Protein AF-A0A259KGG5-F1 (afdb_monomer)

Mean predicted aligned error: 6.42 Å

Solvent-accessible surface area (backbone atoms only — not comparable to full-atom values): 12453 Å² total; per-residue (Å²): 113,69,66,60,50,64,65,46,42,65,57,53,46,35,20,50,52,20,22,51,45,40,65,69,68,70,72,70,70,68,61,54,53,58,52,48,46,44,35,62,72,49,12,40,24,31,31,43,18,51,51,36,36,71,36,60,43,76,68,72,66,36,66,70,58,51,49,52,49,52,50,37,46,50,51,36,30,49,54,21,34,54,52,26,25,63,78,51,76,62,40,47,50,63,14,36,57,47,15,42,64,8,42,54,72,64,38,88,64,45,32,51,66,51,44,28,74,74,65,34,77,83,35,47,57,61,39,38,47,50,38,52,53,50,48,52,47,52,62,36,50,37,56,40,40,41,60,65,47,87,66,97,62,59,69,66,60,51,50,54,53,35,55,49,52,35,62,68,27,58,58,46,43,21,38,51,53,6,48,52,26,20,69,67,67,57,72,68,59,71,71,58,46,52,53,36,49,54,30,30,68,44,25,36,59,54,48,35,19,50,51,15,22,48,51,46,73,55,68,80,88,70,86,61,82,62,53,60,62,25,42,46,39,40,71,52,49,52,80,72,94

pLDDT: mean 85.38, std 7.54, range [48.44, 95.25]

Radius of gyration: 18.83 Å; Cα contacts (8 Å, |Δi|>4): 274; chains: 1; bounding box: 51×51×50 Å

Sequence (241 aa):
MSDLFGLAFPFFGLIFLGYACGRFVRLPEEGLAWLSFFIIYVALPALFYRIVSQTPFAQLINPGFILAVVVSTSFCALLALILALWLRRGNIGEAAIATTVGAYANVGYMGPGLTLAALGQDAATPAALIFACDSLFFFTLVPLLMGVHGRSESVLHTLAGVVKRVVTHPFNVATLLGIVSAAFEFRAPGAVERMLDFLKNAAAPCALFTLGVTVALRPLGRVPRELAPLLALKLLVHPLV

Nearest PDB structures (foldseek):
  8u5n-assembly1_A  TM=8.467E-01  e=2.611E-05  Homo sapiens
  8u58-assembly1_C  TM=8.715E-01  e=7.481E-05  Homo sapiens
  7wkw-assembly1_B  TM=8.180E-01  e=4.514E-05  Arabidopsis thaliana
  7y9u-assembly1_A  TM=7.954E-01  e=3.506E-05  Arabidopsis thaliana
  7y9t-assembly1_B  TM=7.867E-01  e=1.467E-04  Arabidopsis thaliana

Foldseek 3Di:
DVLVCVLCCVLVVLLQLLQVCLQPVPDDCVVLVVLVCLLQQPQLLLQLLVLLLVAALVLLPPVVLLVVLLVLLVVQLVVQLVLLCVLVVNQLLRSLVSSCLQRPDPLRQRQQSSQCSPPNPVCSSSSSNSSLSSQLVSLLSSLLSNLVRDDPDDPVVSVVVSVVSSCPRSSNVSNVNSSVSSVVVPDDDPVVNVVSVVSSVVNNSSVSSSNSSCCNVDPDPDDRPSNVVSNCNRVPVSVVD

Structure (mmCIF, N/CA/C/O backbone):
data_AF-A0A259KGG5-F1
#
_entry.id   AF-A0A259KGG5-F1
#
loop_
_atom_site.group_PDB
_atom_site.id
_atom_site.type_symbol
_atom_site.label_atom_id
_atom_site.label_alt_id
_atom_site.label_comp_id
_atom_site.label_asym_id
_atom_site.label_entity_id
_atom_site.label_seq_id
_atom_site.pdbx_PDB_ins_code
_atom_site.Cartn_x
_atom_site.Cartn_y
_atom_site.Cartn_z
_atom_site.occupancy
_atom_site.B_iso_or_equiv
_atom_site.auth_seq_id
_atom_site.auth_comp_id
_atom_site.auth_asym_id
_atom_site.auth_atom_id
_atom_site.pdbx_PDB_model_num
ATOM 1 N N . MET A 1 1 ? -6.108 -26.511 0.650 1.00 48.44 1 MET A N 1
ATOM 2 C CA . MET A 1 1 ? -5.604 -25.856 -0.587 1.00 48.44 1 MET A CA 1
ATOM 3 C C . MET A 1 1 ? -6.715 -25.189 -1.398 1.00 48.44 1 MET A C 1
ATOM 5 O O . MET A 1 1 ? -6.452 -24.141 -1.974 1.00 48.44 1 MET A O 1
ATOM 9 N N . SER A 1 2 ? -7.942 -25.727 -1.407 1.00 57.53 2 SER A N 1
ATOM 10 C CA . SER A 1 2 ? -9.140 -25.088 -1.988 1.00 57.53 2 SER A CA 1
ATOM 11 C C . SER A 1 2 ? -9.413 -23.677 -1.448 1.00 57.53 2 SER A C 1
ATOM 13 O O . SER A 1 2 ? -9.739 -22.789 -2.230 1.00 57.53 2 SER A O 1
ATOM 15 N N . ASP A 1 3 ? -9.192 -23.444 -0.151 1.00 71.19 3 ASP A N 1
ATOM 16 C CA . ASP A 1 3 ? -9.497 -22.149 0.482 1.00 71.19 3 ASP A CA 1
ATOM 17 C C . ASP A 1 3 ? -8.560 -21.025 0.037 1.00 71.19 3 ASP A C 1
ATOM 19 O O . ASP A 1 3 ? -8.989 -19.889 -0.132 1.00 71.19 3 ASP A O 1
ATOM 23 N N . LEU A 1 4 ? -7.288 -21.337 -0.228 1.00 71.62 4 LEU A N 1
ATOM 24 C CA . LEU A 1 4 ? -6.296 -20.335 -0.627 1.00 71.62 4 LEU A CA 1
ATOM 25 C C . LEU A 1 4 ? -6.511 -19.887 -2.078 1.00 71.62 4 LEU A C 1
ATOM 27 O O . LEU A 1 4 ? -6.395 -18.703 -2.390 1.00 71.62 4 LEU A O 1
ATOM 31 N N . PHE A 1 5 ? -6.898 -20.823 -2.951 1.00 77.81 5 PHE A N 1
ATOM 32 C CA . PHE A 1 5 ? -7.328 -20.492 -4.306 1.00 77.81 5 PHE A CA 1
ATOM 33 C C . PHE A 1 5 ? -8.637 -19.698 -4.288 1.00 77.81 5 PHE A C 1
ATOM 35 O O . PHE A 1 5 ? -8.709 -18.659 -4.933 1.00 77.81 5 PHE A O 1
ATOM 42 N N . GLY A 1 6 ? -9.637 -20.124 -3.506 1.00 80.62 6 GLY A N 1
ATOM 43 C CA . GLY A 1 6 ? -10.903 -19.398 -3.356 1.00 80.62 6 GLY A CA 1
ATOM 44 C C . GLY A 1 6 ? -10.724 -17.979 -2.809 1.00 80.62 6 GLY A C 1
ATOM 45 O O . GLY A 1 6 ? -11.409 -17.060 -3.250 1.00 80.62 6 GLY A O 1
ATOM 46 N N . LEU A 1 7 ? -9.751 -17.782 -1.920 1.00 78.81 7 LEU A N 1
ATOM 47 C CA . LEU A 1 7 ? -9.409 -16.483 -1.356 1.00 78.81 7 LEU A CA 1
ATOM 48 C C . LEU A 1 7 ? -8.700 -15.563 -2.363 1.00 78.81 7 LEU A C 1
ATOM 50 O O . LEU A 1 7 ? -8.987 -14.370 -2.438 1.00 78.81 7 LEU A O 1
ATOM 54 N N . ALA A 1 8 ? -7.770 -16.108 -3.145 1.00 81.38 8 ALA A N 1
ATOM 55 C CA . ALA A 1 8 ? -6.973 -15.343 -4.098 1.00 81.38 8 ALA A CA 1
ATOM 56 C C . ALA A 1 8 ? -7.714 -15.082 -5.424 1.00 81.38 8 ALA A C 1
ATOM 58 O O . ALA A 1 8 ? -7.483 -14.060 -6.079 1.00 81.38 8 ALA A O 1
ATOM 59 N N . PHE A 1 9 ? -8.611 -15.988 -5.822 1.00 88.38 9 PHE A N 1
ATOM 60 C CA . PHE A 1 9 ? -9.284 -15.981 -7.120 1.00 88.38 9 PHE A CA 1
ATOM 61 C C . PHE A 1 9 ? -10.025 -14.675 -7.436 1.00 88.38 9 PHE A C 1
ATOM 63 O O . PHE A 1 9 ? -9.846 -14.191 -8.550 1.00 88.38 9 PHE A O 1
ATOM 70 N N . PRO A 1 10 ? -10.785 -14.036 -6.524 1.00 87.50 10 PRO A N 1
ATOM 71 C CA . PRO A 1 10 ? -11.451 -12.771 -6.833 1.00 87.50 10 PRO A CA 1
ATOM 72 C C . PRO A 1 10 ? -10.462 -11.671 -7.236 1.00 87.50 10 PRO A C 1
ATOM 74 O O . PRO A 1 10 ? -10.688 -10.949 -8.204 1.00 87.50 10 PRO A O 1
ATOM 77 N N . PHE A 1 11 ? -9.327 -11.581 -6.541 1.00 87.38 11 PHE A N 1
ATOM 78 C CA . PHE A 1 11 ? -8.316 -10.560 -6.797 1.00 87.38 11 PHE A CA 1
ATOM 79 C C . PHE A 1 11 ? -7.592 -10.804 -8.124 1.00 87.38 11 PHE A C 1
ATOM 81 O O . PHE A 1 11 ? -7.534 -9.916 -8.975 1.00 87.38 11 PHE A O 1
ATOM 88 N N . PHE A 1 12 ? -7.078 -12.020 -8.336 1.00 89.62 12 PHE A N 1
ATOM 89 C CA . PHE A 1 12 ? -6.382 -12.368 -9.579 1.00 89.62 12 PHE A CA 1
ATOM 90 C C . PHE A 1 12 ? -7.327 -12.480 -10.777 1.00 89.62 12 PHE A C 1
ATOM 92 O O . PHE A 1 12 ? -6.928 -12.168 -11.895 1.00 89.62 12 PHE A O 1
ATOM 99 N N . GLY A 1 13 ? -8.583 -12.863 -10.556 1.00 93.56 13 GLY A N 1
ATOM 100 C CA . GLY A 1 13 ? -9.629 -12.902 -11.570 1.00 93.56 13 GLY A CA 1
ATOM 101 C C . GLY A 1 13 ? -9.911 -11.515 -12.138 1.00 93.56 13 GLY A C 1
ATOM 102 O O . GLY A 1 13 ? -9.976 -11.365 -13.354 1.00 93.56 13 GLY A O 1
ATOM 103 N N . LEU A 1 14 ? -9.974 -10.483 -11.290 1.00 93.50 14 LEU A N 1
ATOM 104 C CA . LEU A 1 14 ? -10.119 -9.091 -11.734 1.00 93.50 14 LEU A CA 1
ATOM 105 C C . LEU A 1 14 ? -8.909 -8.610 -12.547 1.00 93.50 14 LEU A C 1
ATOM 107 O O . LEU A 1 14 ? -9.088 -7.960 -13.577 1.00 93.50 14 LEU A O 1
ATOM 111 N N . ILE A 1 15 ? -7.691 -8.980 -12.134 1.00 93.38 15 ILE A N 1
ATOM 112 C CA . ILE A 1 15 ? -6.469 -8.698 -12.905 1.00 93.38 15 ILE A CA 1
ATOM 113 C C . ILE A 1 15 ? -6.527 -9.400 -14.268 1.00 93.38 15 ILE A C 1
ATOM 115 O O . ILE A 1 15 ? -6.267 -8.774 -15.293 1.00 93.38 15 ILE A O 1
ATOM 119 N N . PHE A 1 16 ? -6.884 -10.685 -14.306 1.00 95.06 16 PHE A N 1
ATOM 120 C CA . PHE A 1 16 ? -6.959 -11.456 -15.548 1.00 95.06 16 PHE A CA 1
ATOM 121 C C . PHE A 1 16 ? -8.033 -10.913 -16.494 1.00 95.06 16 PHE A C 1
ATOM 123 O O . PHE A 1 16 ? -7.803 -10.807 -17.696 1.00 95.06 16 PHE A O 1
ATOM 130 N N . LEU A 1 17 ? -9.183 -10.513 -15.954 1.00 95.25 17 LEU A N 1
ATOM 131 C CA . LEU A 1 17 ? -10.267 -9.911 -16.721 1.00 95.25 17 LEU A CA 1
ATOM 132 C C . LEU A 1 17 ? -9.824 -8.569 -17.318 1.00 95.25 17 LEU A C 1
ATOM 134 O O . LEU A 1 17 ? -9.997 -8.349 -18.515 1.00 95.25 17 LEU A O 1
ATOM 138 N N . GLY A 1 18 ? -9.143 -7.727 -16.535 1.00 93.75 18 GLY A N 1
ATOM 139 C CA . GLY A 1 18 ? -8.499 -6.510 -17.036 1.00 93.75 18 GLY A CA 1
ATOM 140 C C . GLY A 1 18 ? -7.464 -6.788 -18.127 1.00 93.75 18 GLY A C 1
ATOM 141 O O . GLY A 1 18 ? -7.472 -6.139 -19.172 1.00 93.75 18 GLY A O 1
ATOM 142 N N . TYR A 1 19 ? -6.616 -7.799 -17.937 1.00 94.00 19 TYR A N 1
ATOM 143 C CA . TYR A 1 19 ? -5.623 -8.211 -18.929 1.00 94.00 19 TYR A CA 1
ATOM 144 C C . TYR A 1 19 ? -6.274 -8.661 -20.243 1.00 94.00 19 TYR A C 1
ATOM 146 O O . TYR A 1 19 ? -5.888 -8.200 -21.319 1.00 94.00 1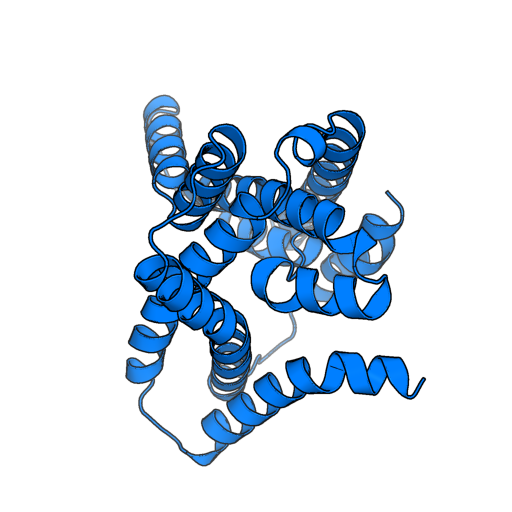9 TYR A O 1
ATOM 154 N N . ALA A 1 20 ? -7.299 -9.513 -20.170 1.00 95.00 20 ALA A N 1
ATOM 155 C CA . ALA A 1 20 ? -8.051 -9.965 -21.333 1.00 95.00 20 ALA A CA 1
ATOM 156 C C . ALA A 1 20 ? -8.703 -8.780 -22.062 1.00 95.00 20 ALA A C 1
ATOM 158 O O . ALA A 1 20 ? -8.542 -8.635 -23.274 1.00 95.00 20 ALA A O 1
ATOM 159 N N . CYS A 1 21 ? -9.362 -7.876 -21.331 1.00 93.50 21 CYS A N 1
ATOM 160 C CA . CYS A 1 21 ? -9.940 -6.666 -21.910 1.00 93.50 21 CYS A CA 1
ATOM 161 C C . CYS A 1 21 ? -8.883 -5.799 -22.609 1.00 93.50 21 CYS A C 1
ATOM 163 O O . CYS A 1 21 ? -9.074 -5.421 -23.765 1.00 93.50 21 CYS A O 1
ATOM 165 N N . GLY A 1 22 ? -7.744 -5.540 -21.959 1.00 90.56 22 GLY A N 1
ATOM 166 C CA . GLY A 1 22 ? -6.642 -4.774 -22.545 1.00 90.56 22 GLY A CA 1
ATOM 167 C C . GLY A 1 22 ? -6.065 -5.428 -23.803 1.00 90.56 22 GLY A C 1
ATOM 168 O O . GLY A 1 22 ? -5.713 -4.740 -24.760 1.00 90.56 22 GLY A O 1
ATOM 169 N N . ARG A 1 23 ? -6.030 -6.764 -23.851 1.00 90.44 23 ARG A N 1
ATOM 170 C CA . ARG A 1 23 ? -5.485 -7.517 -24.985 1.00 90.44 23 ARG A CA 1
ATOM 171 C C . ARG A 1 23 ? -6.433 -7.616 -26.183 1.00 90.44 23 ARG A C 1
ATOM 173 O O . ARG A 1 23 ? -5.943 -7.709 -27.318 1.00 90.44 23 ARG A O 1
ATOM 180 N N . PHE A 1 24 ? -7.746 -7.645 -25.949 1.00 92.50 24 PHE A N 1
ATOM 181 C CA . PHE A 1 24 ? -8.751 -7.918 -26.984 1.00 92.50 24 PHE A CA 1
ATOM 182 C C . PHE A 1 24 ? -9.560 -6.692 -27.425 1.00 92.50 24 PHE A C 1
ATOM 184 O O . PHE A 1 24 ? -9.850 -6.582 -28.612 1.00 92.50 24 PHE A O 1
ATOM 191 N N . VAL A 1 25 ? -9.901 -5.763 -26.524 1.00 88.06 25 VAL A N 1
ATOM 192 C CA . VAL A 1 25 ? -10.850 -4.666 -26.816 1.00 88.06 25 VAL A CA 1
ATOM 193 C C . VAL A 1 25 ? -10.176 -3.474 -27.515 1.00 88.06 25 VAL A C 1
ATOM 195 O O . VAL A 1 25 ? -10.844 -2.738 -28.231 1.00 88.06 25 VAL A O 1
ATOM 198 N N . ARG A 1 26 ? -8.848 -3.313 -27.381 1.00 79.00 26 ARG A N 1
ATOM 199 C CA . ARG A 1 26 ? -8.033 -2.281 -28.068 1.00 79.00 26 ARG A CA 1
ATOM 200 C C . ARG A 1 26 ? -8.628 -0.860 -27.987 1.00 79.00 26 ARG A C 1
ATOM 202 O O . ARG A 1 26 ? -8.822 -0.203 -29.007 1.00 79.00 26 ARG A O 1
ATOM 209 N N . LEU A 1 27 ? -8.916 -0.388 -26.773 1.00 86.69 27 LEU A N 1
ATOM 210 C CA . LEU A 1 27 ? -9.356 0.992 -26.524 1.00 86.69 27 LEU A CA 1
ATOM 211 C C . LEU A 1 27 ? -8.167 1.971 -26.444 1.00 86.69 27 LEU A C 1
ATOM 213 O O . LEU A 1 27 ? -7.057 1.539 -26.126 1.00 86.69 27 LEU A O 1
ATOM 217 N N . PRO A 1 28 ? -8.389 3.282 -26.674 1.00 85.19 28 PRO A N 1
ATOM 218 C CA . PRO A 1 28 ? -7.382 4.315 -26.431 1.00 85.19 28 PRO A CA 1
ATOM 219 C C . PRO A 1 28 ? -6.914 4.351 -24.967 1.00 85.19 28 PRO A C 1
ATOM 221 O O . PRO A 1 28 ? -7.717 4.194 -24.045 1.00 85.19 28 PRO A O 1
ATOM 224 N N . GLU A 1 29 ? -5.624 4.631 -24.742 1.00 82.56 29 GLU A N 1
ATOM 225 C CA . GLU A 1 29 ? -5.038 4.717 -23.390 1.00 82.56 29 GLU A CA 1
ATOM 226 C C . GLU A 1 29 ? -5.593 5.885 -22.556 1.00 82.56 29 GLU A C 1
ATOM 228 O O . GLU A 1 29 ? -5.521 5.859 -21.330 1.00 82.56 29 GLU A O 1
ATOM 233 N N . GLU A 1 30 ? -6.199 6.887 -23.193 1.00 84.88 30 GLU A N 1
ATOM 234 C CA . GLU A 1 30 ? -6.795 8.062 -22.541 1.00 84.88 30 GLU A CA 1
ATOM 235 C C . GLU A 1 30 ? -7.845 7.683 -21.483 1.00 84.88 30 GLU A C 1
ATOM 237 O O . GLU A 1 30 ? -7.939 8.325 -20.435 1.00 84.88 30 GLU A O 1
ATOM 242 N N . GLY A 1 31 ? -8.587 6.589 -21.698 1.00 82.50 31 GLY A N 1
ATOM 243 C CA . GLY A 1 31 ? -9.550 6.075 -20.719 1.00 82.50 31 GLY A CA 1
ATOM 244 C C . GLY A 1 31 ? -8.899 5.642 -19.399 1.00 82.50 31 GLY A C 1
ATOM 245 O O . GLY A 1 31 ? -9.501 5.778 -18.331 1.00 82.50 31 GLY A O 1
ATOM 246 N N . LEU A 1 32 ? -7.641 5.189 -19.438 1.00 85.44 32 LEU A N 1
ATOM 247 C CA . LEU A 1 32 ? -6.893 4.810 -18.237 1.00 85.44 32 LEU A CA 1
ATOM 248 C C . LEU A 1 32 ? -6.516 6.019 -17.385 1.00 85.44 32 LEU A C 1
ATOM 250 O O . LEU A 1 32 ? -6.358 5.863 -16.175 1.00 85.44 32 LEU A O 1
ATOM 254 N N . ALA A 1 33 ? -6.395 7.211 -17.978 1.00 88.19 33 ALA A N 1
ATOM 255 C CA . ALA A 1 33 ? -6.069 8.428 -17.242 1.00 88.19 33 ALA A CA 1
ATOM 256 C C . ALA A 1 33 ? -7.201 8.813 -16.278 1.00 88.19 33 ALA A C 1
ATOM 258 O O . ALA A 1 33 ? -6.952 9.013 -15.090 1.00 88.19 33 ALA A O 1
ATOM 259 N N . TRP A 1 34 ? -8.452 8.830 -16.754 1.00 89.94 34 TRP A N 1
ATOM 260 C CA . TRP A 1 34 ? -9.621 9.097 -15.905 1.00 89.94 34 TRP A CA 1
ATOM 261 C C . TRP A 1 34 ? -9.847 8.012 -14.860 1.00 89.94 34 TRP A C 1
ATOM 263 O O . TRP A 1 34 ? -10.150 8.323 -13.709 1.00 89.94 34 TRP A O 1
ATOM 273 N N . LEU A 1 35 ? -9.657 6.746 -15.238 1.00 90.50 35 LEU A N 1
ATOM 274 C CA . LEU A 1 35 ? -9.786 5.634 -14.304 1.00 90.50 35 LEU A CA 1
ATOM 275 C C . LEU A 1 35 ? -8.733 5.727 -13.193 1.00 90.50 35 LEU A C 1
ATOM 277 O O . LEU A 1 35 ? -9.058 5.596 -12.016 1.00 90.50 35 LEU A O 1
ATOM 281 N N . SER A 1 36 ? -7.491 6.050 -13.554 1.00 89.62 36 SER A N 1
ATOM 282 C CA . SER A 1 36 ? -6.395 6.270 -12.607 1.00 89.62 36 SER A CA 1
ATOM 283 C C . SER A 1 36 ? -6.650 7.487 -11.715 1.00 89.62 36 SER A C 1
ATOM 285 O O . SER A 1 36 ? -6.418 7.409 -10.511 1.00 89.62 36 SER A O 1
ATOM 287 N N . PHE A 1 37 ? -7.181 8.587 -12.263 1.00 91.25 37 PHE A N 1
ATOM 288 C CA . PHE A 1 37 ? -7.586 9.751 -11.474 1.00 91.25 37 PHE A CA 1
ATOM 289 C C . PHE A 1 37 ? -8.661 9.382 -10.447 1.00 91.25 37 PHE A C 1
ATOM 291 O O . PHE A 1 37 ? -8.505 9.667 -9.261 1.00 91.25 37 PHE A O 1
ATOM 298 N N . PHE A 1 38 ? -9.722 8.700 -10.882 1.00 93.44 38 PHE A N 1
ATOM 299 C CA . PHE A 1 38 ? -10.788 8.238 -9.998 1.00 93.44 38 PHE A CA 1
ATOM 300 C C . PHE A 1 38 ? -10.245 7.332 -8.885 1.00 93.44 38 PHE A C 1
ATOM 302 O O . PHE A 1 38 ? -10.553 7.541 -7.713 1.00 93.44 38 PHE A O 1
ATOM 309 N N . ILE A 1 39 ? -9.388 6.366 -9.225 1.00 91.00 39 ILE A N 1
ATOM 310 C CA . ILE A 1 39 ? -8.793 5.450 -8.248 1.00 91.00 39 ILE A CA 1
ATOM 311 C C . ILE A 1 39 ? -7.943 6.220 -7.231 1.00 91.00 39 ILE A C 1
ATOM 313 O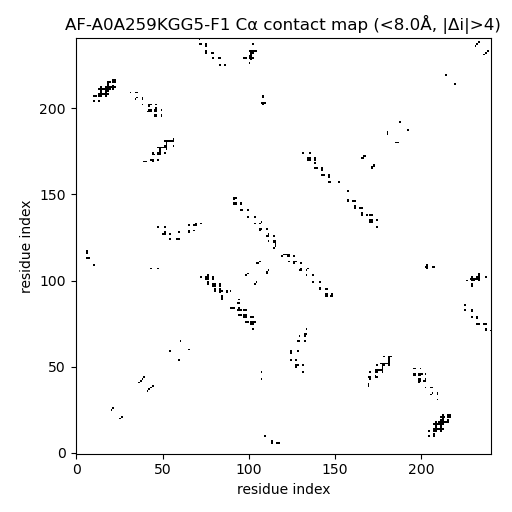 O . ILE A 1 39 ? -8.167 6.084 -6.031 1.00 91.00 39 ILE A O 1
ATOM 317 N N . ILE A 1 40 ? -6.996 7.040 -7.695 1.00 87.12 40 ILE A N 1
ATOM 318 C CA . ILE A 1 40 ? -5.979 7.684 -6.849 1.00 87.12 40 ILE A CA 1
ATOM 319 C C . ILE A 1 40 ? -6.549 8.853 -6.040 1.00 87.12 40 ILE A C 1
ATOM 321 O O . ILE A 1 40 ? -6.158 9.044 -4.893 1.00 87.12 40 ILE A O 1
ATOM 325 N N . TYR A 1 41 ? -7.467 9.639 -6.596 1.00 89.06 41 TYR A N 1
ATOM 326 C CA . TYR A 1 41 ? -7.917 10.880 -5.958 1.00 89.06 41 TYR A CA 1
ATOM 327 C C . TYR A 1 41 ? -9.312 10.798 -5.343 1.00 89.06 41 TYR A C 1
ATOM 329 O O . TYR A 1 41 ? -9.664 11.675 -4.558 1.00 89.06 41 TYR A O 1
ATOM 337 N N . VAL A 1 42 ? -10.097 9.760 -5.652 1.00 91.69 42 VAL A N 1
ATOM 338 C CA . VAL A 1 42 ? -11.485 9.646 -5.173 1.00 91.69 42 VAL A CA 1
ATOM 339 C C . VAL A 1 42 ? -11.703 8.354 -4.386 1.00 91.69 42 VAL A C 1
ATOM 341 O O . VAL A 1 42 ? -12.058 8.402 -3.209 1.00 91.69 42 VAL A O 1
ATOM 344 N N . ALA A 1 43 ? -11.455 7.196 -5.000 1.00 92.06 43 ALA A N 1
ATOM 345 C CA . ALA A 1 43 ? -11.797 5.902 -4.412 1.00 92.06 43 ALA A CA 1
ATOM 346 C C . ALA A 1 43 ? -10.832 5.472 -3.293 1.00 92.06 43 ALA A C 1
ATOM 348 O O . ALA A 1 43 ? -11.273 5.109 -2.202 1.00 92.06 43 ALA A O 1
ATOM 349 N N . LEU A 1 44 ? -9.516 5.545 -3.525 1.00 88.38 44 LEU A N 1
ATOM 350 C CA . LEU A 1 44 ? -8.506 5.184 -2.524 1.00 88.38 44 LEU A CA 1
ATOM 351 C C . LEU A 1 44 ? -8.514 6.094 -1.292 1.00 88.38 44 LEU A C 1
ATOM 353 O O . LEU A 1 44 ? -8.479 5.561 -0.186 1.00 88.38 44 LEU A O 1
ATOM 357 N N . PRO A 1 45 ? -8.618 7.431 -1.415 1.00 89.94 45 PRO A N 1
ATOM 358 C CA . PRO A 1 45 ? -8.765 8.288 -0.243 1.00 89.94 45 PRO A CA 1
ATOM 359 C C . PRO A 1 45 ? -9.991 7.911 0.598 1.00 89.94 45 PRO A C 1
ATOM 361 O O . PRO A 1 45 ? -9.889 7.817 1.819 1.00 89.94 45 PRO A O 1
ATOM 364 N N . ALA A 1 46 ? -11.132 7.613 -0.034 1.00 91.44 46 ALA A N 1
ATOM 365 C CA . ALA A 1 46 ? -12.323 7.161 0.683 1.00 91.44 46 ALA A CA 1
ATOM 366 C C . ALA A 1 46 ? -12.106 5.810 1.387 1.00 91.44 46 ALA A C 1
ATOM 368 O O . ALA A 1 46 ? -12.517 5.646 2.536 1.00 91.44 46 ALA A O 1
ATOM 369 N N . LEU A 1 47 ? -11.424 4.864 0.732 1.00 89.12 47 LEU A N 1
ATOM 370 C CA . LEU A 1 47 ? -11.031 3.585 1.328 1.00 89.12 47 LEU A CA 1
ATOM 371 C C . LEU A 1 47 ? -10.162 3.794 2.574 1.00 89.12 47 LEU A C 1
ATOM 373 O O . LEU A 1 47 ? -10.450 3.227 3.626 1.00 89.12 47 LEU A O 1
ATOM 377 N N . PHE A 1 48 ? -9.134 4.633 2.464 1.00 86.19 48 PHE A N 1
ATOM 378 C CA . PHE A 1 48 ? -8.159 4.875 3.526 1.00 86.19 48 PHE A CA 1
ATOM 379 C C . PHE A 1 48 ? -8.805 5.567 4.720 1.00 86.19 48 PHE A C 1
ATOM 381 O O . PHE A 1 48 ? -8.645 5.126 5.856 1.00 86.19 48 PHE A O 1
ATOM 388 N N . TYR A 1 49 ? -9.618 6.590 4.450 1.00 89.69 49 TYR A N 1
ATOM 389 C CA . TYR A 1 49 ? -10.425 7.251 5.463 1.00 89.69 49 TYR A CA 1
ATOM 390 C C . TYR A 1 49 ? -11.329 6.255 6.196 1.00 89.69 49 TYR A C 1
ATOM 392 O O . TYR A 1 49 ? -11.291 6.208 7.421 1.00 89.69 49 TYR A O 1
ATOM 400 N N . ARG A 1 50 ? -12.101 5.428 5.471 1.00 89.38 50 ARG A N 1
ATOM 401 C CA . ARG A 1 50 ? -13.074 4.506 6.084 1.00 89.38 50 ARG A CA 1
ATOM 402 C C . ARG A 1 50 ? -12.417 3.429 6.937 1.00 89.38 50 ARG A C 1
ATOM 404 O O . ARG A 1 50 ? -12.913 3.171 8.028 1.00 89.38 50 ARG A O 1
ATOM 411 N N . ILE A 1 51 ? -11.324 2.821 6.472 1.00 84.56 51 ILE A N 1
ATOM 412 C CA . ILE A 1 51 ? -10.603 1.796 7.247 1.00 84.56 51 ILE A CA 1
ATOM 413 C C . ILE A 1 51 ? -10.145 2.379 8.590 1.00 84.56 51 ILE A C 1
ATOM 415 O O . ILE A 1 51 ? -10.357 1.777 9.642 1.00 84.56 51 ILE A O 1
ATOM 419 N N . VAL A 1 52 ? -9.562 3.577 8.565 1.00 86.06 52 VAL A N 1
ATOM 420 C CA . VAL A 1 52 ? -9.003 4.198 9.768 1.00 86.06 52 VAL A CA 1
ATOM 421 C C . VAL A 1 52 ? -10.099 4.770 10.669 1.00 86.06 52 VAL A C 1
ATOM 423 O O . VAL A 1 52 ? -10.059 4.552 11.874 1.00 86.06 52 VAL A O 1
ATOM 426 N N . SER A 1 53 ? -11.120 5.429 10.110 1.00 87.00 53 SER A N 1
ATOM 427 C CA . SER A 1 53 ? -12.208 6.045 10.885 1.00 87.00 53 SER A CA 1
ATOM 428 C C . SER A 1 53 ? -13.104 5.027 11.595 1.00 87.00 53 SER A C 1
ATOM 430 O O . SER A 1 53 ? -13.766 5.369 12.568 1.00 87.00 53 SER A O 1
ATOM 432 N N . GLN A 1 54 ? -13.191 3.797 11.077 1.00 84.81 54 GLN A N 1
ATOM 433 C CA . GLN A 1 54 ? -13.987 2.714 11.667 1.00 84.81 54 GLN A CA 1
ATOM 434 C C . GLN A 1 54 ? -13.229 1.937 12.750 1.00 84.81 54 GLN A C 1
ATOM 436 O O . GLN A 1 54 ? -13.848 1.181 13.497 1.00 84.81 54 GLN A O 1
ATOM 441 N N . THR A 1 55 ? -11.909 2.112 12.843 1.00 82.75 55 THR A N 1
ATOM 442 C CA . THR A 1 55 ? -11.089 1.417 13.836 1.00 82.75 55 THR A CA 1
ATOM 443 C C . THR A 1 55 ? -11.134 2.180 15.166 1.00 82.75 55 THR A C 1
ATOM 445 O O . THR A 1 55 ? -10.889 3.388 15.171 1.00 82.75 55 THR A O 1
ATOM 448 N N . PRO A 1 56 ? -11.417 1.521 16.309 1.00 80.12 56 PRO A N 1
ATOM 449 C CA . PRO A 1 56 ? -11.449 2.193 17.604 1.00 80.12 56 PRO A CA 1
ATOM 450 C C . PRO A 1 56 ? -10.120 2.887 17.916 1.00 80.12 56 PRO A C 1
ATOM 452 O O . PRO A 1 56 ? -9.061 2.259 17.885 1.00 80.12 56 PRO A O 1
ATOM 455 N N . PHE A 1 57 ? -10.169 4.170 18.279 1.00 77.94 57 PHE A N 1
ATOM 456 C CA . PHE A 1 57 ? -8.965 4.974 18.505 1.00 77.94 57 PHE A CA 1
ATOM 457 C C . PHE A 1 57 ? -8.045 4.398 19.593 1.00 77.94 57 PHE A C 1
ATOM 459 O O . PHE A 1 57 ? -6.827 4.383 19.434 1.00 77.94 57 PHE A O 1
ATOM 466 N N . ALA A 1 58 ? -8.617 3.821 20.654 1.00 76.75 58 ALA A N 1
ATOM 467 C CA . ALA A 1 58 ? -7.855 3.140 21.704 1.00 76.75 58 ALA A CA 1
ATOM 468 C C . ALA A 1 58 ? -7.017 1.963 21.174 1.00 76.75 58 ALA A C 1
ATOM 470 O O . ALA A 1 58 ? -5.958 1.667 21.716 1.00 76.75 58 ALA A O 1
ATOM 471 N N . GLN A 1 59 ? -7.472 1.307 20.106 1.00 76.38 59 GLN A N 1
ATOM 472 C CA . GLN A 1 59 ? -6.723 0.234 19.463 1.00 76.38 59 GLN A CA 1
ATOM 473 C C . GLN A 1 59 ? -5.718 0.769 18.437 1.00 76.38 59 GLN A C 1
ATOM 475 O O . GLN A 1 59 ? -4.675 0.151 18.242 1.00 76.38 59 GLN A O 1
ATOM 480 N N . LEU A 1 60 ? -5.992 1.932 17.829 1.00 71.44 60 LEU A N 1
ATOM 481 C CA . LEU A 1 60 ? -5.033 2.639 16.975 1.00 71.44 60 LEU A CA 1
ATOM 482 C C . LEU A 1 60 ? -3.810 3.141 17.762 1.00 71.44 60 LEU A C 1
ATOM 484 O O . LEU A 1 60 ? -2.724 3.248 17.200 1.00 71.44 60 LEU A O 1
ATOM 488 N N . ILE A 1 61 ? -3.948 3.407 19.064 1.00 78.12 61 ILE A N 1
ATOM 489 C CA . ILE A 1 61 ? -2.828 3.754 19.951 1.00 78.12 61 ILE A CA 1
ATOM 490 C C . ILE A 1 61 ? -2.302 2.490 20.642 1.00 78.12 61 ILE A C 1
ATOM 492 O O . ILE A 1 61 ? -2.332 2.355 21.863 1.00 78.12 61 ILE A O 1
ATOM 496 N N . ASN A 1 62 ? -1.794 1.546 19.854 1.00 85.50 62 ASN A N 1
ATOM 497 C CA . ASN A 1 62 ? -0.991 0.449 20.384 1.00 85.50 62 ASN A CA 1
ATOM 498 C C . ASN A 1 62 ? 0.495 0.734 20.107 1.00 85.50 62 ASN A C 1
ATOM 500 O O . ASN A 1 62 ? 0.994 0.355 19.047 1.00 85.50 62 ASN A O 1
ATOM 504 N N . PRO A 1 63 ? 1.221 1.409 21.020 1.00 85.25 63 PRO A N 1
ATOM 505 C CA . PRO A 1 63 ? 2.595 1.837 20.765 1.00 85.25 63 PRO A CA 1
ATOM 506 C C . PRO A 1 63 ? 3.541 0.658 20.527 1.00 85.25 63 PRO A C 1
ATOM 508 O O . PRO A 1 63 ? 4.454 0.781 19.719 1.00 85.25 63 PRO A O 1
ATOM 511 N N . GLY A 1 64 ? 3.306 -0.488 21.175 1.00 89.50 64 GLY A N 1
ATOM 512 C CA . GLY A 1 64 ? 4.100 -1.697 20.955 1.00 89.50 64 GLY A CA 1
ATOM 513 C C . GLY A 1 64 ? 3.929 -2.238 19.537 1.00 89.50 64 GLY A C 1
ATOM 514 O O . GLY A 1 64 ? 4.916 -2.506 18.857 1.00 89.50 64 GLY A O 1
ATOM 515 N N . PHE A 1 65 ? 2.685 -2.329 19.063 1.00 88.56 65 PHE A N 1
ATOM 516 C CA . PHE A 1 65 ? 2.394 -2.784 17.704 1.00 88.56 65 PHE A CA 1
ATOM 517 C C . PHE A 1 65 ? 2.871 -1.781 16.648 1.00 88.56 65 PHE A C 1
ATOM 519 O O . PHE A 1 65 ? 3.516 -2.172 15.681 1.00 88.56 65 PHE A O 1
ATOM 526 N N . ILE A 1 66 ? 2.621 -0.484 16.854 1.00 89.44 66 ILE A N 1
ATOM 527 C CA . ILE A 1 66 ? 3.095 0.581 15.959 1.00 89.44 66 ILE A CA 1
ATOM 528 C C . ILE A 1 66 ? 4.619 0.547 15.858 1.00 89.44 66 ILE A C 1
ATOM 530 O O . ILE A 1 66 ? 5.155 0.599 14.756 1.00 89.44 66 ILE A O 1
ATOM 534 N N . LEU A 1 67 ? 5.325 0.430 16.986 1.00 90.62 67 LEU A N 1
ATOM 535 C CA . LEU A 1 67 ? 6.782 0.363 16.987 1.00 90.62 67 LEU A CA 1
ATOM 536 C C . LEU A 1 67 ? 7.278 -0.883 16.248 1.00 90.62 67 LEU A C 1
ATOM 538 O O . LEU A 1 67 ? 8.185 -0.764 15.431 1.00 90.62 67 LEU A O 1
ATOM 542 N N . ALA A 1 68 ? 6.664 -2.047 16.479 1.00 91.12 68 ALA A N 1
ATOM 543 C CA . ALA A 1 68 ? 7.015 -3.277 15.774 1.00 91.12 68 ALA A CA 1
ATOM 544 C C . ALA A 1 68 ? 6.839 -3.133 14.253 1.00 91.12 68 ALA A C 1
ATOM 546 O O . ALA A 1 68 ? 7.760 -3.441 13.498 1.00 91.12 68 ALA A O 1
ATOM 547 N N . VAL A 1 69 ? 5.704 -2.592 13.798 1.00 90.00 69 VAL A N 1
ATOM 548 C CA . VAL A 1 69 ? 5.426 -2.355 12.371 1.00 90.00 69 VAL A CA 1
ATOM 549 C C . VAL A 1 69 ? 6.394 -1.336 11.776 1.00 90.00 69 VAL A C 1
ATOM 551 O O . VAL A 1 69 ? 6.982 -1.582 10.728 1.00 90.00 69 VAL A O 1
ATOM 554 N N . VAL A 1 70 ? 6.604 -0.197 12.438 1.00 90.56 70 VAL A N 1
ATOM 555 C CA . VAL A 1 70 ? 7.493 0.855 11.928 1.00 90.56 70 VAL A CA 1
ATOM 556 C C . VAL A 1 70 ? 8.933 0.359 11.858 1.00 90.56 70 VAL A C 1
ATOM 558 O O . VAL A 1 70 ? 9.600 0.614 10.858 1.00 90.56 70 VAL A O 1
ATOM 561 N N . VAL A 1 71 ? 9.421 -0.357 12.873 1.00 92.12 71 VAL A N 1
ATOM 562 C CA . VAL A 1 71 ? 10.796 -0.876 12.899 1.00 92.12 71 VAL A CA 1
ATOM 563 C C . VAL A 1 71 ? 10.990 -1.968 11.849 1.00 92.12 71 VAL A C 1
ATOM 565 O O . VAL A 1 71 ? 11.930 -1.857 11.064 1.00 92.12 71 VAL A O 1
ATOM 568 N N . SER A 1 72 ? 10.105 -2.968 11.779 1.00 91.75 72 SER A N 1
ATOM 569 C CA . SER A 1 72 ? 10.187 -4.054 10.783 1.00 91.75 72 SER A CA 1
ATOM 570 C C . SER A 1 72 ? 10.126 -3.513 9.351 1.00 91.75 72 SER A C 1
ATOM 572 O O . SER A 1 72 ? 11.008 -3.801 8.534 1.00 91.75 72 SER A O 1
ATOM 574 N N . THR A 1 73 ? 9.158 -2.637 9.072 1.00 91.50 73 THR A N 1
ATOM 575 C CA . THR A 1 73 ? 8.963 -2.024 7.753 1.00 91.50 73 THR A CA 1
ATOM 576 C C . THR A 1 73 ? 10.123 -1.107 7.384 1.00 91.50 73 THR A C 1
ATOM 578 O O . THR A 1 73 ? 10.639 -1.187 6.269 1.00 91.50 73 THR A O 1
ATOM 581 N N . SER A 1 74 ? 10.599 -0.268 8.312 1.00 91.69 74 SER A N 1
ATOM 582 C CA . SER A 1 74 ? 11.740 0.625 8.059 1.00 91.69 74 SER A CA 1
ATOM 583 C C . SER A 1 74 ? 13.032 -0.153 7.841 1.00 91.69 74 SER A C 1
ATOM 585 O O . SER A 1 74 ? 13.818 0.198 6.962 1.00 91.69 74 SER A O 1
ATOM 587 N N . PHE A 1 75 ? 13.251 -1.223 8.607 1.00 93.25 75 PHE A N 1
ATOM 588 C CA . PHE A 1 75 ? 14.404 -2.101 8.447 1.00 93.25 75 PHE A CA 1
ATOM 589 C C . PHE A 1 75 ? 14.394 -2.778 7.073 1.00 93.25 75 PHE A C 1
ATOM 591 O O . PHE A 1 75 ? 15.377 -2.698 6.333 1.00 93.25 75 PHE A O 1
ATOM 598 N N . CYS A 1 76 ? 13.262 -3.362 6.673 1.00 92.75 76 CYS A N 1
ATOM 599 C CA . CYS A 1 76 ? 13.121 -3.971 5.353 1.00 92.75 76 CYS A CA 1
ATOM 600 C C . CYS A 1 76 ? 13.231 -2.943 4.222 1.00 92.75 76 CYS A C 1
ATOM 602 O O . CYS A 1 76 ? 13.890 -3.204 3.218 1.00 92.75 76 CYS A O 1
ATOM 604 N N . ALA A 1 77 ? 12.653 -1.751 4.381 1.00 92.56 77 ALA A N 1
ATOM 605 C CA . ALA A 1 77 ? 12.776 -0.672 3.406 1.00 92.56 77 ALA A CA 1
ATOM 606 C C . ALA A 1 77 ? 14.224 -0.191 3.258 1.00 92.56 77 ALA A C 1
ATOM 608 O O . ALA A 1 77 ? 14.666 0.070 2.140 1.00 92.56 77 ALA A O 1
ATOM 609 N N . LEU A 1 78 ? 14.987 -0.122 4.352 1.00 93.75 78 LEU A N 1
ATOM 610 C CA . LEU A 1 78 ? 16.406 0.220 4.317 1.00 93.75 78 LEU A CA 1
ATOM 611 C C . LEU A 1 78 ? 17.213 -0.842 3.561 1.00 93.75 78 LEU A C 1
ATOM 613 O O . LEU A 1 78 ? 18.000 -0.496 2.681 1.00 93.75 78 LEU A O 1
ATOM 617 N N . LEU A 1 79 ? 16.991 -2.126 3.852 1.00 94.31 79 LEU A N 1
ATOM 618 C CA . LEU A 1 79 ? 17.645 -3.223 3.133 1.00 94.31 79 LEU A CA 1
ATOM 619 C C . LEU A 1 79 ? 17.292 -3.214 1.639 1.00 94.31 79 LEU A C 1
ATOM 621 O O . LEU A 1 79 ? 18.182 -3.347 0.796 1.00 94.31 79 LEU A O 1
ATOM 625 N N . ALA A 1 80 ? 16.016 -2.997 1.306 1.00 93.44 80 ALA A N 1
ATOM 626 C CA . ALA A 1 80 ? 15.549 -2.879 -0.072 1.00 93.44 80 ALA A CA 1
ATOM 627 C C . ALA A 1 80 ? 16.218 -1.699 -0.787 1.00 93.44 80 ALA A C 1
ATOM 629 O O . ALA A 1 80 ? 16.671 -1.850 -1.920 1.00 93.44 80 ALA A O 1
ATOM 630 N N . LEU A 1 81 ? 16.334 -0.550 -0.114 1.00 93.06 81 LEU A N 1
ATOM 631 C CA . LEU A 1 81 ? 16.965 0.647 -0.657 1.00 93.06 81 LEU A CA 1
ATOM 632 C C . LEU A 1 81 ? 18.465 0.448 -0.893 1.00 93.06 81 LEU A C 1
ATOM 634 O O . LEU A 1 81 ? 18.956 0.810 -1.959 1.00 93.06 81 LEU A O 1
ATOM 638 N N . ILE A 1 82 ? 19.192 -0.150 0.056 1.00 93.44 82 ILE A N 1
ATOM 639 C CA . ILE A 1 82 ? 20.625 -0.452 -0.093 1.00 93.44 82 ILE A CA 1
ATOM 640 C C . ILE A 1 82 ? 20.846 -1.389 -1.282 1.00 93.44 82 ILE A C 1
ATOM 642 O O . ILE A 1 82 ? 21.686 -1.119 -2.143 1.00 93.44 82 ILE A O 1
ATOM 646 N N . LEU A 1 83 ? 20.060 -2.465 -1.360 1.00 93.06 83 LEU A N 1
ATOM 647 C CA . LEU A 1 83 ? 20.123 -3.421 -2.458 1.00 93.06 83 LEU A CA 1
ATOM 648 C C . LEU A 1 83 ? 19.806 -2.754 -3.804 1.00 93.06 83 LEU A C 1
ATOM 650 O O . LEU A 1 83 ? 20.530 -2.957 -4.780 1.00 93.06 83 LEU A O 1
ATOM 654 N N . ALA A 1 84 ? 18.757 -1.933 -3.858 1.00 92.00 84 ALA A N 1
ATOM 655 C CA . ALA A 1 84 ? 18.362 -1.215 -5.061 1.00 92.00 84 ALA A CA 1
ATOM 656 C C . ALA A 1 84 ? 19.435 -0.210 -5.508 1.00 92.00 84 ALA A C 1
ATOM 658 O O . ALA A 1 84 ? 19.787 -0.178 -6.685 1.00 92.00 84 ALA A O 1
ATOM 659 N N . LEU A 1 85 ? 20.017 0.561 -4.584 1.00 91.44 85 LEU A N 1
ATOM 660 C CA . LEU A 1 85 ? 21.115 1.487 -4.879 1.00 91.44 85 LEU A CA 1
ATOM 661 C C . LEU A 1 85 ? 22.347 0.753 -5.412 1.00 91.44 85 LEU A C 1
ATOM 663 O O . LEU A 1 85 ? 22.965 1.219 -6.372 1.00 91.44 85 LEU A O 1
ATOM 667 N N . TRP A 1 86 ? 22.686 -0.399 -4.831 1.00 91.50 86 TRP A N 1
ATOM 668 C CA . TRP A 1 86 ? 23.808 -1.216 -5.283 1.00 91.50 86 TRP A CA 1
ATOM 669 C C . TRP A 1 86 ? 23.588 -1.749 -6.707 1.00 91.50 86 TRP A C 1
ATOM 671 O O . TRP A 1 86 ? 24.453 -1.598 -7.572 1.00 91.50 86 TRP A O 1
ATOM 681 N N . LEU A 1 87 ? 22.400 -2.291 -6.994 1.00 88.88 87 LEU A N 1
ATOM 682 C CA . LEU A 1 87 ? 22.056 -2.844 -8.309 1.00 88.88 87 LEU A CA 1
ATOM 683 C C . LEU A 1 87 ? 21.871 -1.767 -9.391 1.00 88.88 87 LEU A C 1
ATOM 685 O O . LEU A 1 87 ? 22.200 -2.003 -10.555 1.00 88.88 87 LEU A O 1
ATOM 689 N N . ARG A 1 88 ? 21.398 -0.572 -9.014 1.00 86.19 88 ARG A N 1
ATOM 690 C CA . ARG A 1 88 ? 21.163 0.579 -9.906 1.00 86.19 88 ARG A CA 1
ATOM 691 C C . ARG A 1 88 ? 22.315 1.580 -9.948 1.00 86.19 88 ARG A C 1
ATOM 693 O O . ARG A 1 88 ? 22.143 2.686 -10.456 1.00 86.19 88 ARG A O 1
ATOM 700 N N . ARG A 1 89 ? 23.495 1.206 -9.438 1.00 85.69 89 ARG A N 1
ATOM 701 C CA . ARG A 1 89 ? 24.720 2.030 -9.467 1.00 85.69 89 ARG A CA 1
ATOM 702 C C . ARG A 1 89 ? 24.510 3.445 -8.900 1.00 85.69 89 ARG A C 1
ATOM 704 O O . ARG A 1 89 ? 25.045 4.414 -9.429 1.00 85.69 89 ARG A O 1
ATOM 711 N N . GLY A 1 90 ? 23.717 3.562 -7.836 1.00 81.00 90 GLY A N 1
ATOM 712 C CA . GLY A 1 90 ? 23.482 4.821 -7.126 1.00 81.00 90 GLY A CA 1
ATOM 713 C C . GLY A 1 90 ? 22.383 5.725 -7.697 1.00 81.00 90 GLY A C 1
ATOM 714 O O . GLY A 1 90 ? 22.226 6.843 -7.210 1.00 81.00 90 GLY A O 1
ATOM 715 N N . ASN A 1 91 ? 21.591 5.285 -8.685 1.00 85.62 91 ASN A N 1
ATOM 716 C CA . ASN A 1 91 ? 20.434 6.063 -9.140 1.00 85.62 91 ASN A CA 1
ATOM 717 C C . ASN A 1 91 ? 19.324 6.075 -8.071 1.00 85.62 91 ASN A C 1
ATOM 719 O O . ASN A 1 91 ? 18.540 5.134 -7.962 1.00 85.62 91 ASN A O 1
ATOM 723 N N . ILE A 1 92 ? 19.251 7.164 -7.299 1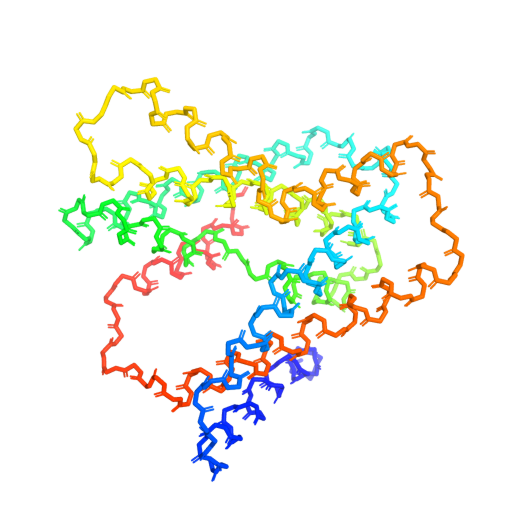.00 84.88 92 ILE A N 1
ATOM 724 C CA . ILE A 1 92 ? 18.296 7.332 -6.190 1.00 84.88 92 ILE A CA 1
ATOM 725 C C . ILE A 1 92 ? 16.837 7.291 -6.670 1.00 84.88 92 ILE A C 1
ATOM 727 O O . ILE A 1 92 ? 16.001 6.710 -5.986 1.00 84.88 92 ILE A O 1
ATOM 731 N N . GLY A 1 93 ? 16.518 7.867 -7.835 1.00 83.56 93 GLY A N 1
ATOM 732 C CA . GLY A 1 93 ? 15.148 7.896 -8.353 1.00 83.56 93 GLY A CA 1
ATOM 733 C C . GLY A 1 93 ? 14.633 6.500 -8.709 1.00 83.56 93 GLY A C 1
ATOM 734 O O . GLY A 1 93 ? 13.544 6.111 -8.287 1.00 83.56 93 GLY A O 1
ATOM 735 N N . GLU A 1 94 ? 15.443 5.716 -9.424 1.00 86.25 94 GLU A N 1
ATOM 736 C CA . GLU A 1 94 ? 15.120 4.316 -9.730 1.00 86.25 94 GLU A CA 1
ATOM 737 C C . GLU A 1 94 ? 15.113 3.448 -8.467 1.00 86.25 94 GLU A C 1
ATOM 739 O O . GLU A 1 94 ? 14.205 2.636 -8.283 1.00 86.25 94 GLU A O 1
ATOM 744 N N . ALA A 1 95 ? 16.081 3.654 -7.568 1.00 88.81 95 ALA A N 1
ATOM 745 C CA . ALA A 1 95 ? 16.157 2.915 -6.315 1.00 88.81 95 ALA A CA 1
ATOM 746 C C . ALA A 1 95 ? 14.943 3.180 -5.416 1.00 88.81 95 ALA A C 1
ATOM 748 O O . ALA A 1 95 ? 14.418 2.241 -4.832 1.00 88.81 95 ALA A O 1
ATOM 749 N N . ALA A 1 96 ? 14.434 4.416 -5.362 1.00 89.25 96 ALA A N 1
ATOM 750 C CA . ALA A 1 96 ? 13.231 4.761 -4.605 1.00 89.25 96 ALA A CA 1
ATOM 751 C C . ALA A 1 96 ? 12.002 3.969 -5.072 1.00 89.25 96 ALA A C 1
ATOM 753 O O . ALA A 1 96 ? 11.232 3.475 -4.248 1.00 89.25 96 ALA A O 1
ATOM 754 N N . ILE A 1 97 ? 11.835 3.812 -6.390 1.00 88.75 97 ILE A N 1
ATOM 755 C CA . ILE A 1 97 ? 10.763 2.990 -6.963 1.00 88.75 97 ILE A CA 1
ATOM 756 C C . ILE A 1 97 ? 11.002 1.518 -6.617 1.00 88.75 97 ILE A C 1
ATOM 758 O O . ILE A 1 97 ? 10.092 0.848 -6.131 1.00 88.75 97 ILE A O 1
ATOM 762 N N . ALA A 1 98 ? 12.221 1.015 -6.806 1.00 89.81 98 ALA A N 1
ATOM 763 C CA . ALA A 1 98 ? 12.567 -0.376 -6.527 1.00 89.81 98 ALA A CA 1
ATOM 764 C C . ALA A 1 98 ? 12.392 -0.757 -5.040 1.00 89.81 98 ALA A C 1
ATOM 766 O O . ALA A 1 98 ? 11.935 -1.859 -4.742 1.00 89.81 98 ALA A O 1
ATOM 767 N N . THR A 1 99 ? 12.638 0.160 -4.100 1.00 91.00 99 THR A N 1
ATOM 768 C CA . THR A 1 99 ? 12.386 -0.043 -2.662 1.00 91.00 99 THR A CA 1
ATOM 769 C C . THR A 1 99 ? 10.934 -0.426 -2.376 1.00 91.00 99 THR A C 1
ATOM 771 O O . THR A 1 99 ? 10.678 -1.286 -1.534 1.00 91.00 99 THR A O 1
ATOM 774 N N . THR A 1 100 ? 9.969 0.137 -3.113 1.00 89.75 100 THR A N 1
ATOM 775 C CA . THR A 1 100 ? 8.552 -0.234 -2.950 1.00 89.75 100 THR A CA 1
ATOM 776 C C . THR A 1 100 ? 8.287 -1.693 -3.323 1.00 89.75 100 THR A C 1
ATOM 778 O O . THR A 1 100 ? 7.461 -2.347 -2.693 1.00 89.75 100 THR A O 1
ATOM 781 N N . VAL A 1 101 ? 9.040 -2.255 -4.273 1.00 89.19 101 VAL A N 1
ATOM 782 C CA . VAL A 1 101 ? 8.936 -3.676 -4.642 1.00 89.19 101 VAL A CA 1
ATOM 783 C C . VAL A 1 101 ? 9.394 -4.568 -3.489 1.00 89.19 101 VAL A C 1
ATOM 785 O O . VAL A 1 101 ? 8.767 -5.595 -3.232 1.00 89.19 101 VAL A O 1
ATOM 788 N N . GLY A 1 102 ? 10.466 -4.169 -2.798 1.00 87.00 102 GLY A N 1
ATOM 789 C CA . GLY A 1 102 ? 11.097 -4.965 -1.745 1.00 87.00 102 GLY A CA 1
ATOM 790 C C . GLY A 1 102 ? 10.499 -4.813 -0.347 1.00 87.00 102 GLY A C 1
ATOM 791 O O . GLY A 1 102 ? 10.742 -5.674 0.493 1.00 87.00 102 GLY A O 1
ATOM 792 N N . ALA A 1 103 ? 9.729 -3.754 -0.085 1.00 88.12 103 ALA A N 1
ATOM 793 C CA . ALA A 1 103 ? 9.251 -3.475 1.270 1.00 88.12 103 ALA A CA 1
ATOM 794 C C . ALA A 1 103 ? 7.808 -2.952 1.366 1.00 88.12 103 ALA A C 1
ATOM 796 O O . ALA A 1 103 ? 7.243 -2.999 2.449 1.00 88.12 103 ALA A O 1
ATOM 797 N N . TYR A 1 104 ? 7.169 -2.508 0.273 1.00 87.38 104 TYR A N 1
ATOM 798 C CA . TYR A 1 104 ? 5.765 -2.083 0.319 1.00 87.38 104 TYR A CA 1
ATOM 799 C C . TYR A 1 104 ? 4.845 -3.209 -0.149 1.00 87.38 104 TYR A C 1
ATOM 801 O O . TYR A 1 104 ? 4.873 -3.638 -1.310 1.00 87.38 104 TYR A O 1
ATOM 809 N N . ALA A 1 105 ? 4.032 -3.741 0.761 1.00 80.31 105 ALA A N 1
ATOM 810 C CA . ALA A 1 105 ? 3.009 -4.722 0.425 1.00 80.31 105 ALA A CA 1
ATOM 811 C C . ALA A 1 105 ? 1.810 -4.069 -0.280 1.00 80.31 105 ALA A C 1
ATOM 813 O O . ALA A 1 105 ? 1.618 -2.856 -0.250 1.00 80.31 105 ALA A O 1
ATOM 814 N N . ASN A 1 106 ? 0.969 -4.883 -0.926 1.00 81.81 106 ASN A N 1
ATOM 815 C CA . ASN A 1 106 ? -0.281 -4.397 -1.510 1.00 81.81 106 ASN A CA 1
ATOM 816 C C . ASN A 1 106 ? -1.360 -4.234 -0.420 1.00 81.81 106 ASN A C 1
ATOM 818 O O . ASN A 1 106 ? -2.445 -4.818 -0.484 1.00 81.81 106 ASN A O 1
ATOM 822 N N . VAL A 1 107 ? -1.010 -3.481 0.627 1.00 77.25 107 VAL A N 1
ATOM 823 C CA . VAL A 1 107 ? -1.837 -3.306 1.822 1.00 77.25 107 VAL A CA 1
ATOM 824 C C . VAL A 1 107 ? -3.088 -2.502 1.481 1.00 77.25 107 VAL A C 1
ATOM 826 O O . VAL A 1 107 ? -4.145 -2.768 2.026 1.00 77.25 107 VAL A O 1
ATOM 829 N N . GLY A 1 108 ? -3.005 -1.584 0.515 1.00 72.56 108 GLY A N 1
ATOM 830 C CA . GLY A 1 108 ? -4.152 -0.791 0.075 1.00 72.56 108 GLY A CA 1
ATOM 831 C C . GLY A 1 108 ? -5.246 -1.607 -0.622 1.00 72.56 108 GLY A C 1
ATOM 832 O O . GLY A 1 108 ? -6.405 -1.497 -0.246 1.00 72.56 108 GLY A O 1
ATOM 833 N N . TYR A 1 109 ? -4.920 -2.428 -1.629 1.00 75.50 109 TYR A N 1
ATOM 834 C CA . TYR A 1 109 ? -5.956 -3.082 -2.448 1.00 75.50 109 TYR A CA 1
ATOM 835 C C . TYR A 1 109 ? -6.341 -4.480 -1.960 1.00 75.50 109 TYR A C 1
ATOM 837 O O . TYR A 1 109 ? -7.488 -4.889 -2.122 1.00 75.50 109 TYR A O 1
ATOM 845 N N . MET A 1 110 ? -5.383 -5.233 -1.413 1.00 80.31 110 MET A N 1
ATOM 846 C CA . MET A 1 110 ? -5.573 -6.652 -1.084 1.00 80.31 110 MET A CA 1
ATOM 847 C C . MET A 1 110 ? -5.407 -6.946 0.407 1.00 80.31 110 MET A C 1
ATOM 849 O O . MET A 1 110 ? -5.997 -7.911 0.881 1.00 80.31 110 MET A O 1
ATOM 853 N N . GLY A 1 111 ? -4.645 -6.123 1.138 1.00 82.75 111 GLY A N 1
ATOM 854 C CA . GLY A 1 111 ? -4.263 -6.358 2.534 1.00 82.75 111 GLY A CA 1
ATOM 855 C C . GLY A 1 111 ? -5.446 -6.676 3.450 1.00 82.75 111 GLY A C 1
ATOM 856 O O . GLY A 1 111 ? -5.624 -7.843 3.786 1.00 82.75 111 GLY A O 1
ATOM 857 N N . PRO A 1 112 ? -6.294 -5.694 3.813 1.00 78.25 112 PRO A N 1
ATOM 858 C CA . PRO A 1 112 ? -7.411 -5.907 4.726 1.00 78.25 112 PRO A CA 1
ATOM 859 C C . PRO A 1 112 ? -8.311 -7.070 4.309 1.00 78.25 112 PRO A C 1
ATOM 861 O O . PRO A 1 112 ? -8.603 -7.929 5.130 1.00 78.25 112 PRO A O 1
ATOM 864 N N . GLY A 1 113 ? -8.700 -7.141 3.030 1.00 77.94 113 GLY A N 1
ATOM 865 C CA . GLY A 1 113 ? -9.597 -8.187 2.531 1.00 77.94 113 GLY A CA 1
ATOM 866 C C . GLY A 1 113 ? -9.022 -9.598 2.678 1.00 77.94 113 GLY A C 1
ATOM 867 O O . GLY A 1 113 ? -9.717 -10.492 3.157 1.00 77.94 113 GLY A O 1
ATOM 868 N N . LEU A 1 114 ? -7.751 -9.798 2.316 1.00 82.88 114 LEU A N 1
ATOM 869 C CA . LEU A 1 114 ? -7.080 -11.089 2.472 1.00 82.88 114 LEU A CA 1
ATOM 870 C C . LEU A 1 114 ? -6.823 -11.425 3.939 1.00 82.88 114 LEU A C 1
ATOM 872 O O . LEU A 1 114 ? -7.045 -12.559 4.351 1.00 82.88 114 LEU A O 1
ATOM 876 N N . THR A 1 115 ? -6.380 -10.448 4.728 1.00 85.19 115 THR A N 1
ATOM 877 C CA . THR A 1 115 ? -6.076 -10.633 6.148 1.00 85.19 115 THR A CA 1
ATOM 878 C C . THR A 1 115 ? -7.328 -11.010 6.936 1.00 85.19 115 THR A C 1
ATOM 880 O O . THR A 1 115 ? -7.294 -11.975 7.690 1.00 85.19 115 THR A O 1
ATOM 883 N N . LEU A 1 116 ? -8.450 -10.322 6.710 1.00 83.00 116 LEU A N 1
ATOM 884 C CA . LEU A 1 116 ? -9.743 -10.628 7.332 1.00 83.00 116 LEU A CA 1
ATOM 885 C C . LEU A 1 116 ? -10.252 -12.020 6.963 1.00 83.00 116 LEU A C 1
ATOM 887 O O . LEU A 1 116 ? -10.774 -12.741 7.807 1.00 83.00 116 LEU A O 1
ATOM 891 N N . ALA A 1 117 ? -10.118 -12.404 5.698 1.00 82.06 117 ALA A N 1
ATOM 892 C CA . ALA A 1 117 ? -10.606 -13.695 5.244 1.00 82.06 117 ALA A CA 1
ATOM 893 C C . ALA A 1 117 ? -9.690 -14.863 5.656 1.00 82.06 117 ALA A C 1
ATOM 895 O O . ALA A 1 117 ? -10.177 -15.979 5.809 1.00 82.06 117 ALA A O 1
ATOM 896 N N . ALA A 1 118 ? -8.393 -14.620 5.871 1.00 85.69 118 ALA A N 1
ATOM 897 C CA . ALA A 1 118 ? -7.449 -15.633 6.343 1.00 85.69 118 ALA A CA 1
ATOM 898 C C . ALA A 1 118 ? -7.402 -15.762 7.877 1.00 85.69 118 ALA A C 1
ATOM 900 O O . ALA A 1 118 ? -7.276 -16.871 8.388 1.00 85.69 118 ALA A O 1
ATOM 901 N N . LEU A 1 119 ? -7.471 -14.642 8.604 1.00 86.69 119 LEU A N 1
ATOM 902 C CA . LEU A 1 119 ? -7.254 -14.575 10.057 1.00 86.69 119 LEU A CA 1
ATOM 903 C C . LEU A 1 119 ? -8.520 -14.222 10.856 1.00 86.69 119 LEU A C 1
ATOM 905 O O . LEU A 1 119 ? -8.490 -14.247 12.082 1.00 86.69 119 LEU A O 1
ATOM 909 N N . GLY A 1 120 ? -9.632 -13.908 10.188 1.00 85.06 120 GLY A N 1
ATOM 910 C CA . GLY A 1 120 ? -10.895 -13.534 10.826 1.00 85.06 120 GLY A CA 1
ATOM 911 C C . GLY A 1 120 ? -11.020 -12.040 11.147 1.00 85.06 120 GLY A C 1
ATOM 912 O O . GLY A 1 120 ? -10.153 -11.224 10.831 1.00 85.06 120 GLY A O 1
ATOM 913 N N . GLN A 1 121 ? -12.139 -11.674 11.782 1.00 83.44 121 GLN A N 1
ATOM 914 C CA . GLN A 1 121 ? -12.487 -10.278 12.095 1.00 83.44 121 GLN A CA 1
ATOM 915 C C . GLN A 1 121 ? -11.523 -9.623 13.094 1.00 83.44 121 GLN A C 1
ATOM 917 O O . GLN A 1 121 ? -11.298 -8.418 13.021 1.00 83.44 121 GLN A O 1
ATOM 922 N N . ASP A 1 122 ? -10.887 -10.409 13.963 1.00 84.00 122 ASP A N 1
ATOM 923 C CA . ASP A 1 122 ? -9.932 -9.902 14.956 1.00 84.00 122 ASP A CA 1
ATOM 924 C C . ASP A 1 122 ? -8.684 -9.279 14.308 1.00 84.00 122 ASP A C 1
ATOM 926 O O . ASP A 1 122 ? -8.015 -8.431 14.900 1.00 84.00 122 ASP A O 1
ATOM 930 N N . ALA A 1 123 ? -8.392 -9.639 13.054 1.00 85.06 123 ALA A N 1
ATOM 931 C CA . ALA A 1 123 ? -7.281 -9.080 12.299 1.00 85.06 123 ALA A CA 1
ATOM 932 C C . ALA A 1 123 ? -7.601 -7.731 11.623 1.00 85.06 123 ALA A C 1
ATOM 934 O O . ALA A 1 123 ? -6.698 -7.118 11.052 1.00 85.06 123 ALA A O 1
ATOM 935 N N . ALA A 1 124 ? -8.845 -7.235 11.708 1.00 81.88 124 ALA A N 1
ATOM 936 C CA . ALA A 1 124 ? -9.258 -5.953 11.128 1.00 81.88 124 ALA A CA 1
ATOM 937 C C . ALA A 1 124 ? -8.409 -4.785 11.648 1.00 81.88 124 ALA A C 1
ATOM 939 O O . ALA A 1 124 ? -7.866 -4.000 10.871 1.00 81.88 124 ALA A O 1
ATOM 940 N N . THR A 1 125 ? -8.267 -4.704 12.970 1.00 84.38 125 THR A N 1
ATOM 941 C CA . THR A 1 125 ? -7.539 -3.633 13.651 1.00 84.38 125 THR A CA 1
ATOM 942 C C . THR A 1 125 ? -6.034 -3.682 13.358 1.00 84.38 125 THR A C 1
ATOM 944 O O . THR A 1 125 ? -5.496 -2.663 12.917 1.00 84.38 125 THR A O 1
ATOM 947 N N . PRO A 1 126 ? -5.328 -4.824 13.520 1.00 87.75 126 PRO A N 1
ATOM 948 C CA . PRO A 1 126 ? -3.935 -4.947 13.088 1.00 87.75 126 PRO A CA 1
ATOM 949 C C . PRO A 1 126 ? -3.727 -4.586 11.613 1.00 87.75 126 PRO A C 1
ATOM 951 O O . PRO A 1 126 ? -2.774 -3.882 11.284 1.00 87.75 126 PRO A O 1
ATOM 954 N N . ALA A 1 127 ? -4.629 -5.016 10.724 1.00 87.25 127 ALA A N 1
ATOM 955 C CA . ALA A 1 127 ? -4.545 -4.694 9.302 1.00 87.25 127 ALA A CA 1
ATOM 956 C C . ALA A 1 127 ? -4.703 -3.189 9.043 1.00 87.25 127 ALA A C 1
ATOM 958 O O . ALA A 1 127 ? -3.962 -2.639 8.232 1.00 87.25 127 ALA A O 1
ATOM 959 N N . ALA A 1 128 ? -5.620 -2.516 9.744 1.00 84.44 128 ALA A N 1
ATOM 960 C CA . ALA A 1 128 ? -5.800 -1.068 9.660 1.00 84.44 128 ALA A CA 1
ATOM 961 C C . ALA A 1 128 ? -4.572 -0.296 10.173 1.00 84.44 128 ALA A C 1
ATOM 963 O O . ALA A 1 128 ? -4.179 0.702 9.567 1.00 84.44 128 ALA A O 1
ATOM 964 N N . LEU A 1 129 ? -3.937 -0.777 11.247 1.00 87.00 129 LEU A N 1
ATOM 965 C CA . LEU A 1 129 ? -2.700 -0.211 11.792 1.00 87.00 129 LEU A CA 1
ATOM 966 C C . LEU A 1 129 ? -1.525 -0.344 10.823 1.00 87.00 129 LEU A C 1
ATOM 968 O O . LEU A 1 129 ? -0.889 0.660 10.510 1.00 87.00 129 LEU A O 1
ATOM 972 N N . ILE A 1 130 ? -1.272 -1.555 10.309 1.00 89.38 130 ILE A N 1
ATOM 973 C CA . ILE A 1 130 ? -0.238 -1.791 9.287 1.00 89.38 130 ILE A CA 1
ATOM 974 C C . ILE A 1 130 ? -0.513 -0.905 8.077 1.00 89.38 130 ILE A C 1
ATOM 976 O O . ILE A 1 130 ? 0.367 -0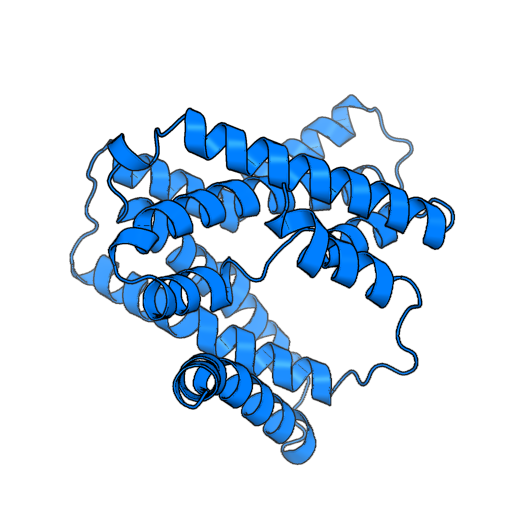.192 7.610 1.00 89.38 130 ILE A O 1
ATOM 980 N N . PHE A 1 131 ? -1.762 -0.881 7.614 1.00 86.62 131 PHE A N 1
ATOM 981 C CA . PHE A 1 131 ? -2.183 -0.046 6.501 1.00 86.62 131 PHE A CA 1
ATOM 982 C C . PHE A 1 131 ? -1.861 1.441 6.721 1.00 86.62 131 PHE A C 1
ATOM 984 O O . PHE A 1 131 ? -1.293 2.081 5.830 1.00 86.62 131 PHE A O 1
ATOM 991 N N . ALA A 1 132 ? -2.203 1.994 7.888 1.00 84.62 132 ALA A N 1
ATOM 992 C CA . ALA A 1 132 ? -1.954 3.394 8.211 1.00 84.62 132 ALA A CA 1
ATOM 993 C C . ALA A 1 132 ? -0.449 3.696 8.300 1.00 84.62 132 ALA A C 1
ATOM 995 O O . ALA A 1 132 ? 0.013 4.658 7.683 1.00 84.62 132 ALA A O 1
ATOM 996 N N . CYS A 1 133 ? 0.312 2.862 9.017 1.00 87.88 133 CYS A N 1
ATOM 997 C CA . CYS A 1 133 ? 1.758 3.004 9.176 1.00 87.88 133 CYS A CA 1
ATOM 998 C C . CYS A 1 133 ? 2.493 2.905 7.833 1.00 87.88 133 CYS A C 1
ATOM 1000 O O . CYS A 1 133 ? 3.234 3.824 7.482 1.00 87.88 133 CYS A O 1
ATOM 1002 N N . ASP A 1 134 ? 2.244 1.852 7.055 1.00 88.44 134 ASP A N 1
ATOM 1003 C CA . ASP A 1 134 ? 2.909 1.612 5.771 1.00 88.44 134 ASP A CA 1
ATOM 1004 C C . ASP A 1 134 ? 2.577 2.705 4.760 1.00 88.44 134 ASP A C 1
ATOM 1006 O O . ASP A 1 134 ? 3.461 3.197 4.058 1.00 88.44 134 ASP A O 1
ATOM 1010 N N . SER A 1 135 ? 1.308 3.114 4.686 1.00 83.00 135 SER A N 1
ATOM 1011 C CA . SER A 1 135 ? 0.889 4.170 3.764 1.00 83.00 135 SER A CA 1
ATOM 1012 C C . SER A 1 135 ? 1.583 5.486 4.103 1.00 83.00 135 SER A C 1
ATOM 1014 O O . SER A 1 135 ? 2.210 6.082 3.228 1.00 83.00 135 SER A O 1
ATOM 1016 N N . LEU A 1 136 ? 1.545 5.916 5.369 1.00 83.75 136 LEU A N 1
ATOM 1017 C CA . LEU A 1 136 ? 2.240 7.133 5.795 1.00 83.75 136 LEU A CA 1
ATOM 1018 C C . LEU A 1 136 ? 3.746 7.035 5.534 1.00 83.75 136 LEU A C 1
ATOM 1020 O O . LEU A 1 136 ? 4.342 7.995 5.046 1.00 83.75 136 LEU A O 1
ATOM 1024 N N . PHE A 1 137 ? 4.358 5.883 5.804 1.00 87.88 137 PHE A N 1
ATOM 1025 C CA . PHE A 1 137 ? 5.786 5.670 5.613 1.00 87.88 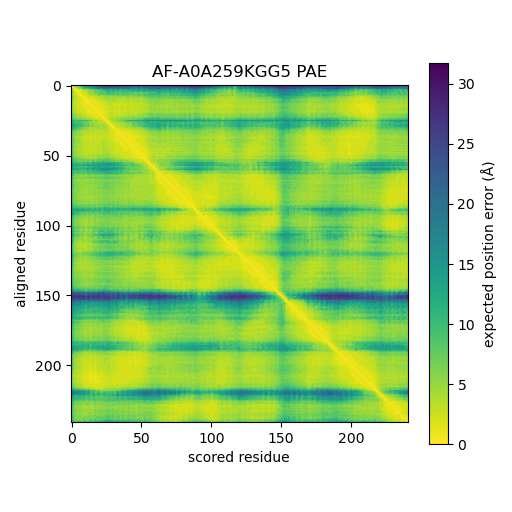137 PHE A CA 1
ATOM 1026 C C . PHE A 1 137 ? 6.191 5.735 4.134 1.00 87.88 137 PHE A C 1
ATOM 1028 O O . PHE A 1 137 ? 7.014 6.571 3.762 1.00 87.88 137 PHE A O 1
ATOM 1035 N N . PHE A 1 138 ? 5.595 4.924 3.255 1.00 87.62 138 PHE A N 1
ATOM 1036 C CA . PHE A 1 138 ? 5.998 4.858 1.845 1.00 87.62 138 PHE A CA 1
ATOM 1037 C C . PHE A 1 138 ? 5.557 6.074 1.027 1.00 87.62 138 PHE A C 1
ATOM 1039 O O . PHE A 1 138 ? 6.330 6.543 0.186 1.00 87.62 138 PHE A O 1
ATOM 1046 N N . PHE A 1 139 ? 4.377 6.646 1.298 1.00 83.31 139 PHE A N 1
ATOM 1047 C CA . PHE A 1 139 ? 3.952 7.896 0.652 1.00 83.31 139 PHE A CA 1
ATOM 1048 C C . PHE A 1 139 ? 4.711 9.125 1.173 1.00 83.31 139 PHE A C 1
ATOM 1050 O O . PHE A 1 139 ? 4.604 10.201 0.586 1.00 83.31 139 PHE A O 1
ATOM 1057 N N . THR A 1 140 ? 5.529 8.968 2.218 1.00 83.56 140 THR A N 1
ATOM 1058 C CA . THR A 1 140 ? 6.518 9.966 2.648 1.00 83.56 140 THR A CA 1
ATOM 1059 C C . THR A 1 140 ? 7.895 9.694 2.048 1.00 83.56 140 THR A C 1
ATOM 1061 O O . THR A 1 140 ? 8.496 10.577 1.433 1.00 83.56 140 THR A O 1
ATOM 1064 N N . LEU A 1 141 ? 8.387 8.462 2.190 1.00 86.31 141 LEU A N 1
ATOM 1065 C CA . LEU A 1 141 ? 9.737 8.056 1.810 1.00 86.31 141 LEU A CA 1
ATOM 1066 C C . LEU A 1 141 ? 9.980 8.170 0.302 1.00 86.31 141 LEU A C 1
ATOM 1068 O O . LEU A 1 141 ? 11.006 8.704 -0.113 1.00 86.31 141 LEU A O 1
ATOM 1072 N N . VAL A 1 142 ? 9.053 7.696 -0.534 1.00 85.94 142 VAL A N 1
ATOM 1073 C CA . VAL A 1 142 ? 9.268 7.665 -1.990 1.00 85.94 142 VAL A CA 1
ATOM 1074 C C . VAL A 1 142 ? 9.333 9.080 -2.579 1.00 85.94 142 VAL A C 1
ATOM 1076 O O . VAL A 1 142 ? 10.322 9.379 -3.255 1.00 85.94 142 VAL A O 1
ATOM 1079 N N . PRO A 1 143 ? 8.382 10.001 -2.298 1.00 80.62 143 PRO A N 1
ATOM 1080 C CA . PRO A 1 143 ? 8.495 11.383 -2.764 1.00 80.62 143 PRO A CA 1
ATOM 1081 C C . PRO A 1 143 ? 9.708 12.128 -2.197 1.00 80.62 143 PRO A C 1
ATOM 1083 O O . PRO A 1 143 ? 10.265 12.973 -2.898 1.00 80.62 143 PRO A O 1
ATOM 1086 N N . LEU A 1 144 ? 10.128 11.823 -0.961 1.00 82.44 144 LEU A N 1
ATOM 1087 C CA . LEU A 1 144 ? 11.355 12.362 -0.364 1.00 82.44 144 LEU A CA 1
ATOM 1088 C C . LEU A 1 144 ? 12.582 11.945 -1.183 1.00 82.44 144 LEU A C 1
ATOM 1090 O O . LEU A 1 144 ? 13.325 12.808 -1.644 1.00 82.44 144 LEU A O 1
ATOM 1094 N N . LEU A 1 145 ? 12.768 10.643 -1.421 1.00 83.81 145 LEU A N 1
ATOM 1095 C CA . LEU A 1 145 ? 13.902 10.123 -2.191 1.00 83.81 145 LEU A CA 1
ATOM 1096 C C . LEU A 1 145 ? 13.905 10.648 -3.635 1.00 83.81 145 LEU A C 1
ATOM 1098 O O . LEU A 1 145 ? 14.951 11.040 -4.151 1.00 83.81 145 LEU A O 1
ATOM 1102 N N . MET A 1 146 ? 12.732 10.730 -4.269 1.00 80.38 146 MET A N 1
ATOM 1103 C CA . MET A 1 146 ? 12.589 11.326 -5.601 1.00 80.38 146 MET A CA 1
ATOM 1104 C C . MET A 1 146 ? 12.875 12.832 -5.615 1.00 80.38 146 MET A C 1
ATOM 1106 O O . MET A 1 146 ? 13.401 13.337 -6.598 1.00 80.38 146 MET A O 1
ATOM 1110 N N . GLY A 1 147 ? 12.534 13.561 -4.548 1.00 73.75 147 GLY A N 1
ATOM 1111 C CA . GLY A 1 147 ? 12.801 14.997 -4.425 1.00 73.75 147 GLY A CA 1
ATOM 1112 C C . GLY A 1 147 ? 14.279 15.329 -4.213 1.00 73.75 147 GLY A C 1
ATOM 1113 O O . GLY A 1 147 ? 14.731 16.380 -4.659 1.00 73.75 147 GLY A O 1
ATOM 1114 N N . VAL A 1 148 ? 15.028 14.425 -3.575 1.00 73.50 148 VAL A N 1
ATOM 1115 C CA . VAL A 1 148 ? 16.490 14.518 -3.418 1.00 73.50 148 VAL A CA 1
ATOM 1116 C C . VAL A 1 148 ? 17.212 14.217 -4.739 1.00 73.50 148 VAL A C 1
ATOM 1118 O O . VAL A 1 148 ? 18.297 14.740 -4.995 1.00 73.50 148 VAL A O 1
ATOM 1121 N N . HIS A 1 149 ? 16.609 13.410 -5.615 1.00 65.69 149 HIS A N 1
ATOM 1122 C CA . HIS A 1 149 ? 17.150 13.109 -6.935 1.00 65.69 149 HIS A CA 1
ATOM 1123 C C . HIS A 1 149 ? 16.992 14.312 -7.887 1.00 65.69 149 HIS A C 1
ATOM 1125 O O . HIS A 1 149 ? 15.919 14.563 -8.429 1.00 65.69 149 HIS A O 1
ATOM 1131 N N . GLY A 1 150 ? 18.087 15.047 -8.119 1.00 60.16 150 GLY A N 1
ATOM 1132 C CA . GLY A 1 150 ? 18.207 15.967 -9.257 1.00 60.16 150 GLY A CA 1
ATOM 1133 C C . GLY A 1 150 ? 18.132 17.473 -8.980 1.00 60.16 150 GLY A C 1
ATOM 1134 O O . GLY A 1 150 ? 17.741 18.201 -9.891 1.00 60.16 150 GLY A O 1
ATOM 1135 N N . ARG A 1 151 ? 18.509 17.988 -7.795 1.00 57.22 151 ARG A N 1
ATOM 1136 C CA . ARG A 1 151 ? 18.570 19.451 -7.579 1.00 57.22 151 ARG A CA 1
ATOM 1137 C C . ARG A 1 151 ? 19.792 19.968 -6.822 1.00 57.22 151 ARG A C 1
ATOM 1139 O O . ARG A 1 151 ? 20.104 19.518 -5.727 1.00 57.22 151 ARG A O 1
ATOM 1146 N N . SER A 1 152 ? 20.379 21.015 -7.402 1.00 53.69 152 SER A N 1
ATOM 1147 C CA . SER A 1 152 ? 21.382 21.940 -6.855 1.00 53.69 152 SER A CA 1
ATOM 1148 C C . SER A 1 152 ? 20.745 23.071 -6.022 1.00 53.69 152 SER A C 1
ATOM 1150 O O . SER A 1 152 ? 21.249 24.192 -6.010 1.00 53.69 152 SER A O 1
ATOM 1152 N N . GLU A 1 153 ? 19.589 22.827 -5.397 1.00 56.56 153 GLU A N 1
ATOM 1153 C CA . GLU A 1 153 ? 18.895 23.814 -4.557 1.00 56.56 153 GLU A CA 1
ATOM 1154 C C . GLU A 1 153 ? 19.301 23.660 -3.084 1.00 56.56 153 GLU A C 1
ATOM 1156 O O . GLU A 1 153 ? 19.722 22.592 -2.641 1.00 56.56 153 GLU A O 1
ATOM 1161 N N . SER A 1 154 ? 19.146 24.736 -2.305 1.00 71.56 154 SER A N 1
ATOM 1162 C CA . SER A 1 154 ? 19.331 24.723 -0.850 1.00 71.56 154 SER A CA 1
ATOM 1163 C C . SER A 1 154 ? 18.568 23.557 -0.204 1.00 71.56 154 SER A C 1
ATOM 1165 O O . SER A 1 154 ? 17.377 23.350 -0.464 1.00 71.56 154 SER A O 1
ATOM 1167 N N . VAL A 1 155 ? 19.248 22.825 0.684 1.00 70.50 155 VAL A N 1
ATOM 1168 C CA . VAL A 1 155 ? 18.708 21.689 1.456 1.00 70.50 155 VAL A CA 1
ATOM 1169 C C . VAL A 1 155 ? 17.375 22.048 2.125 1.00 70.50 155 VAL A C 1
ATOM 1171 O O . VAL A 1 155 ? 16.453 21.234 2.149 1.00 70.50 155 VAL A O 1
ATOM 1174 N N . LEU A 1 156 ? 17.232 23.296 2.584 1.00 75.56 156 LEU A N 1
ATOM 1175 C CA . LEU A 1 156 ? 16.026 23.795 3.245 1.00 75.56 156 LEU A CA 1
ATOM 1176 C C . LEU A 1 156 ? 14.817 23.886 2.297 1.00 75.56 156 LEU A C 1
ATOM 1178 O O . LEU A 1 156 ? 13.698 23.559 2.686 1.00 75.56 156 LEU A O 1
ATOM 1182 N N . HIS A 1 157 ? 15.036 24.308 1.048 1.00 75.81 157 HIS A N 1
ATOM 1183 C CA . HIS A 1 157 ? 13.977 24.434 0.041 1.00 75.81 157 HIS A CA 1
ATOM 1184 C C . HIS A 1 157 ? 13.488 23.057 -0.424 1.00 75.81 157 HIS A C 1
ATOM 1186 O O . HIS A 1 157 ? 12.286 22.832 -0.580 1.00 75.81 157 HIS A O 1
ATOM 1192 N N . THR A 1 158 ? 14.419 22.110 -0.553 1.00 70.62 158 THR A N 1
ATOM 1193 C CA . THR A 1 158 ? 14.117 20.710 -0.871 1.00 70.62 158 THR A CA 1
ATOM 1194 C C . THR A 1 158 ? 13.305 20.057 0.251 1.00 70.62 158 THR A C 1
ATOM 1196 O O . THR A 1 158 ? 12.266 19.454 -0.016 1.00 70.62 158 THR A O 1
ATOM 1199 N N . LEU A 1 159 ? 13.702 20.254 1.515 1.00 75.12 159 LEU A N 1
ATOM 1200 C CA . LEU A 1 159 ? 12.955 19.783 2.688 1.00 75.12 159 LEU A CA 1
ATOM 1201 C C . LEU A 1 159 ? 11.543 20.375 2.753 1.00 75.12 159 LEU A C 1
ATOM 1203 O O . LEU A 1 159 ? 10.579 19.626 2.899 1.00 75.12 159 LEU A O 1
ATOM 1207 N N . ALA A 1 160 ? 11.398 21.692 2.585 1.00 79.38 160 ALA A N 1
ATOM 1208 C CA . ALA A 1 160 ? 10.090 22.347 2.589 1.00 79.38 160 ALA A CA 1
ATOM 1209 C C . ALA A 1 160 ? 9.178 21.830 1.460 1.00 79.38 160 ALA A C 1
ATOM 1211 O O . ALA A 1 160 ? 7.995 21.564 1.684 1.00 79.38 160 ALA A O 1
ATOM 1212 N N . GLY A 1 161 ? 9.727 21.634 0.256 1.00 75.06 161 GLY A N 1
ATOM 1213 C CA . GLY A 1 161 ? 9.001 21.072 -0.882 1.00 75.06 161 GLY A CA 1
ATOM 1214 C C . GLY A 1 161 ? 8.540 19.632 -0.645 1.00 75.06 161 GLY A C 1
ATOM 1215 O O . GLY A 1 161 ? 7.409 19.285 -0.993 1.00 75.06 161 GLY A O 1
ATOM 1216 N N . VAL A 1 162 ? 9.379 18.807 -0.015 1.00 74.00 162 VAL A N 1
ATOM 1217 C CA . VAL A 1 162 ? 9.014 17.435 0.350 1.00 74.00 162 VAL A CA 1
ATOM 1218 C C . VAL A 1 162 ? 7.941 17.423 1.429 1.00 74.00 162 VAL A C 1
ATOM 1220 O O . VAL A 1 162 ? 6.908 16.797 1.215 1.00 74.00 162 VAL A O 1
ATOM 1223 N N . VAL A 1 163 ? 8.122 18.147 2.538 1.00 79.50 163 VAL A N 1
ATOM 1224 C CA . VAL A 1 163 ? 7.120 18.214 3.616 1.00 79.50 163 VAL A CA 1
ATOM 1225 C C . VAL A 1 163 ? 5.771 18.651 3.059 1.00 79.50 163 VAL A C 1
ATOM 1227 O O . VAL A 1 163 ? 4.759 18.013 3.339 1.00 79.50 163 VAL A O 1
ATOM 1230 N N . LYS A 1 164 ? 5.754 19.672 2.193 1.00 81.25 164 LYS A N 1
ATOM 1231 C CA . LYS A 1 164 ? 4.529 20.098 1.518 1.00 81.25 164 LYS A CA 1
ATOM 1232 C C . LYS A 1 164 ? 3.903 18.952 0.727 1.00 81.25 164 LYS A C 1
ATOM 1234 O O . LYS A 1 164 ? 2.741 18.658 0.963 1.00 81.25 164 LYS A O 1
ATOM 1239 N N . ARG A 1 165 ? 4.651 18.272 -0.153 1.00 77.19 165 ARG A N 1
ATOM 1240 C CA . ARG A 1 165 ? 4.129 17.148 -0.959 1.00 77.19 165 ARG A CA 1
ATOM 1241 C C . ARG A 1 165 ? 3.566 16.022 -0.102 1.00 77.19 165 ARG A C 1
ATOM 1243 O O . ARG A 1 165 ? 2.521 15.483 -0.447 1.00 77.19 165 ARG A O 1
ATOM 1250 N N . VAL A 1 166 ? 4.244 15.699 0.994 1.00 77.19 166 VAL A N 1
ATOM 1251 C CA . VAL A 1 166 ? 3.850 14.650 1.937 1.00 77.19 166 VAL A CA 1
ATOM 1252 C C . VAL A 1 166 ? 2.556 15.023 2.650 1.00 77.19 166 VAL A C 1
ATOM 1254 O O . VAL A 1 166 ? 1.613 14.236 2.648 1.00 77.19 166 VAL A O 1
ATOM 1257 N N . VAL A 1 167 ? 2.469 16.232 3.205 1.00 79.75 167 VAL A N 1
ATOM 1258 C CA . VAL A 1 167 ? 1.274 16.697 3.926 1.00 79.75 167 VAL A CA 1
ATOM 1259 C C . VAL A 1 167 ? 0.092 16.901 2.976 1.00 79.75 167 VAL A C 1
ATOM 1261 O O . VAL A 1 167 ? -1.043 16.635 3.352 1.00 79.75 167 VAL A O 1
ATOM 1264 N N . THR A 1 168 ? 0.334 17.319 1.731 1.00 82.38 168 THR A N 1
ATOM 1265 C CA . THR A 1 168 ? -0.719 17.481 0.715 1.00 82.38 168 THR A CA 1
ATOM 1266 C C . THR A 1 168 ? -1.050 16.193 -0.037 1.00 82.38 168 THR A C 1
ATOM 1268 O O . THR A 1 168 ? -1.889 16.219 -0.936 1.00 82.38 168 THR A O 1
ATOM 1271 N N . HIS A 1 169 ? -0.382 15.075 0.261 1.00 82.38 169 HIS A N 1
ATOM 1272 C CA . HIS A 1 169 ? -0.624 13.826 -0.452 1.00 82.38 169 HIS A CA 1
ATOM 1273 C C . HIS A 1 169 ? -2.042 13.327 -0.131 1.00 82.38 169 HIS A C 1
ATOM 1275 O O . HIS A 1 169 ? -2.356 13.171 1.052 1.00 82.38 169 HIS A O 1
ATOM 1281 N N . PRO A 1 170 ? -2.898 13.027 -1.129 1.00 83.81 170 PRO A N 1
ATOM 1282 C CA . PRO A 1 170 ? -4.311 12.708 -0.896 1.00 83.81 170 PRO A CA 1
ATOM 1283 C C . PRO A 1 170 ? -4.498 11.538 0.077 1.00 83.81 170 PRO A C 1
ATOM 1285 O O . PRO A 1 170 ? -5.409 11.547 0.899 1.00 83.81 170 PRO A O 1
ATOM 1288 N N . PHE A 1 171 ? -3.590 10.562 0.039 1.00 82.88 171 PHE A N 1
ATOM 1289 C CA . PHE A 1 171 ? -3.604 9.421 0.952 1.00 82.88 171 PHE A CA 1
ATOM 1290 C C . PHE A 1 171 ? -3.246 9.791 2.389 1.00 82.88 171 PHE A C 1
ATOM 1292 O O . PHE A 1 171 ? -3.909 9.329 3.309 1.00 82.88 171 PHE A O 1
ATOM 1299 N N . ASN A 1 172 ? -2.252 10.659 2.591 1.00 84.19 172 ASN A N 1
ATOM 1300 C CA . ASN A 1 172 ? -1.860 11.090 3.931 1.00 84.19 172 ASN A CA 1
ATOM 1301 C C . ASN A 1 172 ? -2.950 11.964 4.552 1.00 84.19 172 ASN A C 1
ATOM 1303 O O . ASN A 1 172 ? -3.283 11.788 5.721 1.00 84.19 172 ASN A O 1
ATOM 1307 N N . VAL A 1 173 ? -3.560 12.845 3.752 1.00 88.69 173 VAL A N 1
ATOM 1308 C CA . VAL A 1 173 ? -4.713 13.652 4.169 1.00 88.69 173 VAL A CA 1
ATOM 1309 C C . VAL A 1 173 ? -5.886 12.752 4.559 1.00 88.69 173 VAL A C 1
ATOM 1311 O O . VAL A 1 173 ? -6.451 12.930 5.634 1.00 88.69 173 VAL A O 1
ATOM 1314 N N . ALA A 1 174 ? -6.231 11.760 3.737 1.00 88.44 174 ALA A N 1
ATOM 1315 C CA . ALA A 1 174 ? -7.324 10.835 4.030 1.00 88.44 174 ALA A CA 1
ATOM 1316 C C . ALA A 1 174 ? -7.087 10.012 5.303 1.00 88.44 174 ALA A C 1
ATOM 1318 O O . ALA A 1 174 ? -7.983 9.912 6.141 1.00 88.44 174 ALA A O 1
ATOM 1319 N N . THR A 1 175 ? -5.879 9.468 5.473 1.00 85.50 175 THR A N 1
ATOM 1320 C CA . THR A 1 175 ? -5.487 8.733 6.681 1.00 85.50 175 THR A CA 1
ATOM 1321 C C . THR A 1 175 ? -5.559 9.635 7.910 1.00 85.50 175 THR A C 1
ATOM 1323 O O . THR A 1 175 ? -6.163 9.247 8.905 1.00 85.50 175 THR A O 1
ATOM 1326 N N . LEU A 1 176 ? -5.028 10.862 7.841 1.00 86.19 176 LEU A N 1
ATOM 1327 C CA . LEU A 1 176 ? -5.077 11.818 8.950 1.00 86.19 176 LEU A CA 1
ATOM 1328 C C . LEU A 1 176 ? -6.518 12.192 9.318 1.00 86.19 176 LEU A C 1
ATOM 1330 O O . LEU A 1 176 ? -6.873 12.172 10.494 1.00 86.19 176 LEU A O 1
ATOM 1334 N N . LEU A 1 177 ? -7.366 12.479 8.325 1.00 90.12 177 LEU A N 1
ATOM 1335 C CA . LEU A 1 177 ? -8.794 12.728 8.540 1.00 90.12 177 LEU A CA 1
ATOM 1336 C C . LEU A 1 177 ? -9.491 11.518 9.171 1.00 90.12 177 LEU A C 1
ATOM 1338 O O . LEU A 1 177 ? -10.370 11.697 10.015 1.00 90.12 177 LEU A O 1
ATOM 1342 N N . GLY A 1 178 ? -9.089 10.301 8.796 1.00 88.25 178 GLY A N 1
ATOM 1343 C CA . GLY A 1 178 ? -9.569 9.060 9.396 1.00 88.25 178 GLY A CA 1
ATOM 1344 C C . GLY A 1 178 ? -9.194 8.957 10.875 1.00 88.25 178 GLY A C 1
ATOM 1345 O O . GLY A 1 178 ? -10.072 8.713 11.697 1.00 88.25 178 GLY A O 1
ATOM 1346 N N . ILE A 1 179 ? -7.929 9.226 11.225 1.00 85.62 179 ILE A N 1
ATOM 1347 C CA . ILE A 1 179 ? -7.440 9.232 12.618 1.00 85.62 179 ILE A CA 1
ATOM 1348 C C . ILE A 1 179 ? -8.201 10.271 13.447 1.00 85.62 179 ILE A C 1
ATOM 1350 O O . ILE A 1 179 ? -8.682 9.962 14.533 1.00 85.62 179 ILE A O 1
ATOM 1354 N N . VAL A 1 180 ? -8.338 11.494 12.927 1.00 88.75 180 VAL A N 1
ATOM 1355 C CA . VAL A 1 180 ? -9.072 12.578 13.598 1.00 88.75 180 VAL A CA 1
ATOM 1356 C C . VAL A 1 180 ? -10.537 12.187 13.796 1.00 88.75 180 VAL A C 1
ATOM 1358 O O . VAL A 1 180 ? -11.068 12.343 14.891 1.00 88.75 180 VAL A O 1
ATOM 1361 N N . SER A 1 181 ? -11.184 11.618 12.777 1.00 88.12 181 SER A N 1
ATOM 1362 C CA . SER A 1 181 ? -12.580 11.177 12.891 1.00 88.12 181 SER A CA 1
ATOM 1363 C C . SER A 1 181 ? -12.746 10.059 13.921 1.00 88.12 181 SER A C 1
ATOM 1365 O O . SER A 1 181 ? -13.699 10.097 14.693 1.00 88.12 181 SER A O 1
ATOM 1367 N N . ALA A 1 182 ? -11.804 9.111 13.987 1.00 86.56 182 ALA A N 1
ATOM 1368 C CA . ALA A 1 182 ? -11.796 8.063 15.006 1.00 86.56 182 ALA A CA 1
ATOM 1369 C C . ALA A 1 182 ? -11.608 8.634 16.424 1.00 86.56 182 ALA A C 1
ATOM 1371 O O . ALA A 1 182 ? -12.270 8.179 17.352 1.00 86.56 182 ALA A O 1
ATOM 1372 N N . ALA A 1 183 ? -10.748 9.645 16.594 1.00 86.25 183 ALA A N 1
ATOM 1373 C CA . ALA A 1 183 ? -10.475 10.274 17.890 1.00 86.25 183 ALA A CA 1
ATOM 1374 C C . ALA A 1 183 ? -11.672 11.064 18.447 1.00 86.25 183 ALA A C 1
ATOM 1376 O O . ALA A 1 183 ? -11.904 11.058 19.652 1.00 86.25 183 ALA A O 1
ATOM 1377 N N . PHE A 1 184 ? -12.432 11.734 17.577 1.00 88.00 184 PHE A N 1
ATOM 1378 C CA . PHE A 1 184 ? -13.633 12.491 17.954 1.00 88.00 184 PHE A CA 1
ATOM 1379 C C . PHE A 1 184 ? -14.926 11.667 17.874 1.00 88.00 184 PHE A C 1
ATOM 1381 O O . PHE A 1 184 ? -16.008 12.231 18.029 1.00 88.00 184 PHE A O 1
ATOM 1388 N N . GLU A 1 185 ? -14.831 10.366 17.574 1.00 84.00 185 GLU A N 1
ATOM 1389 C CA . GLU A 1 185 ? -15.976 9.488 17.282 1.00 84.00 185 GLU A CA 1
ATOM 1390 C C . GLU A 1 185 ? -16.944 10.090 16.244 1.00 84.00 185 GLU A C 1
ATOM 1392 O O . GLU A 1 185 ? -18.157 9.861 16.258 1.00 84.00 185 GLU A O 1
ATOM 1397 N N . PHE A 1 186 ? -16.400 10.886 15.321 1.00 85.25 186 PHE A N 1
ATOM 1398 C CA . PHE A 1 186 ? -17.183 11.601 14.332 1.00 85.25 186 PHE A CA 1
ATOM 1399 C C . PHE A 1 186 ? -17.755 10.616 13.316 1.00 85.25 186 PHE A C 1
ATOM 1401 O O . PHE A 1 186 ? -17.024 9.954 12.576 1.00 85.25 186 PHE A O 1
ATOM 1408 N N . ARG A 1 187 ? -19.085 10.562 13.246 1.00 78.69 187 ARG A N 1
ATOM 1409 C CA . ARG A 1 187 ? -19.813 9.806 12.228 1.00 78.69 187 ARG A CA 1
ATOM 1410 C C . ARG A 1 187 ? -20.342 10.764 11.181 1.00 78.69 187 ARG A C 1
ATOM 1412 O O . ARG A 1 187 ? -21.062 11.711 11.500 1.00 78.69 187 ARG A O 1
ATOM 1419 N N . ALA A 1 188 ? -19.990 10.517 9.925 1.00 80.94 188 ALA A N 1
ATOM 1420 C CA . ALA A 1 188 ? -20.536 11.303 8.834 1.00 80.94 188 ALA A CA 1
ATOM 1421 C C . ALA A 1 188 ? -22.061 11.070 8.728 1.00 80.94 188 ALA A C 1
ATOM 1423 O O . ALA A 1 188 ? -22.561 10.017 9.132 1.00 80.94 188 ALA A O 1
ATOM 1424 N N . PRO A 1 189 ? -22.833 12.020 8.171 1.00 87.94 189 PRO A N 1
ATOM 1425 C CA . PRO A 1 189 ? -24.254 11.809 7.912 1.00 87.94 189 PRO A CA 1
ATOM 1426 C C . PRO A 1 189 ? -24.469 10.564 7.043 1.00 87.94 189 PRO A C 1
ATOM 1428 O O . PRO A 1 189 ? -23.709 10.332 6.103 1.00 87.94 189 PRO A O 1
ATOM 1431 N N . GLY A 1 190 ? -25.526 9.786 7.298 1.00 88.38 190 GLY A N 1
ATOM 1432 C CA . GLY A 1 190 ? -25.695 8.456 6.690 1.00 88.38 190 GLY A CA 1
ATOM 1433 C C . GLY A 1 190 ? -25.638 8.416 5.153 1.00 88.38 190 GLY A C 1
ATOM 1434 O O . GLY A 1 190 ? -25.205 7.421 4.577 1.00 88.38 190 GLY A O 1
ATOM 1435 N N . ALA A 1 191 ? -26.014 9.498 4.464 1.00 91.62 191 ALA A N 1
ATOM 1436 C CA . ALA A 1 191 ? -25.852 9.605 3.011 1.00 91.62 191 ALA A CA 1
ATOM 1437 C C . ALA A 1 191 ? -24.373 9.676 2.579 1.00 91.62 191 ALA A C 1
ATOM 1439 O O . ALA A 1 191 ? -23.972 9.008 1.626 1.00 91.62 191 ALA A O 1
ATOM 1440 N N . VAL A 1 192 ? -23.556 10.444 3.305 1.00 91.75 192 VAL A N 1
ATOM 1441 C CA . VAL A 1 192 ? -22.114 10.580 3.058 1.00 91.75 192 VAL A CA 1
ATOM 1442 C C . VAL A 1 192 ? -21.397 9.271 3.373 1.00 91.75 192 VAL A C 1
ATOM 1444 O O . VAL A 1 192 ? -20.550 8.846 2.595 1.00 91.75 192 VAL A O 1
ATOM 1447 N N . GLU A 1 193 ? -21.773 8.581 4.452 1.00 89.81 193 GLU A N 1
ATOM 1448 C CA . GLU A 1 193 ? -21.200 7.266 4.766 1.00 89.81 193 GLU A CA 1
ATOM 1449 C C . GLU A 1 193 ? -21.448 6.242 3.662 1.00 89.81 193 GLU A C 1
ATOM 1451 O O . GLU A 1 193 ? -20.515 5.560 3.243 1.00 89.81 193 GLU A O 1
ATOM 1456 N N . ARG A 1 194 ? -22.678 6.173 3.139 1.00 92.25 194 ARG A N 1
ATOM 1457 C CA . ARG A 1 194 ? -23.008 5.278 2.021 1.00 92.25 194 ARG A CA 1
ATOM 1458 C C . ARG A 1 194 ? -22.205 5.614 0.770 1.00 92.25 194 ARG A C 1
ATOM 1460 O O . ARG A 1 194 ? -21.715 4.707 0.105 1.00 92.25 194 ARG A O 1
ATOM 1467 N N . MET A 1 195 ? -22.035 6.902 0.469 1.00 94.00 195 MET A N 1
ATOM 1468 C CA . MET A 1 195 ? -21.192 7.339 -0.644 1.00 94.00 195 MET A CA 1
ATOM 1469 C C . MET A 1 195 ? -19.738 6.891 -0.451 1.00 94.00 195 MET A C 1
ATOM 1471 O O . MET A 1 195 ? -19.139 6.337 -1.371 1.00 94.00 195 MET A O 1
ATOM 1475 N N . LEU A 1 196 ? -19.183 7.073 0.750 1.00 93.00 196 LEU A N 1
ATOM 1476 C CA . LEU A 1 196 ? -17.837 6.610 1.082 1.00 93.00 196 LEU A CA 1
ATOM 1477 C C . LEU A 1 196 ? -17.715 5.086 0.980 1.00 93.00 196 LEU A C 1
ATOM 1479 O O . LEU A 1 196 ? -16.694 4.597 0.507 1.00 93.00 196 LEU A O 1
ATOM 1483 N N . ASP A 1 197 ? -18.745 4.331 1.365 1.00 92.50 197 ASP A N 1
ATOM 1484 C CA . ASP A 1 197 ? -18.752 2.875 1.224 1.00 92.50 197 ASP A CA 1
ATOM 1485 C C . ASP A 1 197 ? -18.819 2.425 -0.242 1.00 92.50 197 ASP A C 1
ATOM 1487 O O . ASP A 1 197 ? -18.127 1.474 -0.606 1.00 92.50 197 ASP A O 1
ATOM 1491 N N . PHE A 1 198 ? -19.561 3.122 -1.111 1.00 93.88 198 PHE A N 1
ATOM 1492 C CA . PHE A 1 198 ? -19.518 2.859 -2.554 1.00 93.88 198 PHE A CA 1
ATOM 1493 C C . PHE A 1 198 ? -18.119 3.090 -3.131 1.00 93.88 198 PHE A C 1
ATOM 1495 O O . PHE A 1 198 ? -17.605 2.239 -3.856 1.00 93.88 198 PHE A O 1
ATOM 1502 N N . LEU A 1 199 ? -17.476 4.202 -2.767 1.00 93.88 199 LEU A N 1
ATOM 1503 C CA . LEU A 1 199 ? -16.117 4.522 -3.212 1.00 93.88 199 LEU A CA 1
ATOM 1504 C C . LEU A 1 199 ? -15.091 3.504 -2.697 1.00 93.88 199 LEU A C 1
ATOM 1506 O O . LEU A 1 199 ? -1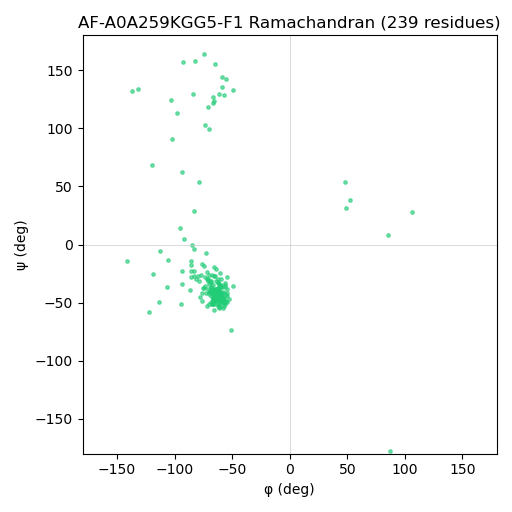4.285 2.991 -3.474 1.00 93.88 199 LEU A O 1
ATOM 1510 N N . LYS A 1 200 ? -15.170 3.155 -1.408 1.00 89.50 200 LYS A N 1
ATOM 1511 C CA . LYS A 1 200 ? -14.344 2.129 -0.757 1.00 89.50 200 LYS A CA 1
ATOM 1512 C C . LYS A 1 200 ? -14.437 0.789 -1.485 1.00 89.50 200 LYS A C 1
ATOM 1514 O O . LYS A 1 200 ? -13.415 0.192 -1.813 1.00 89.50 200 LYS A O 1
ATOM 1519 N N . ASN A 1 201 ? -15.658 0.332 -1.761 1.00 90.44 201 ASN A N 1
ATOM 1520 C CA . ASN A 1 201 ? -15.900 -0.967 -2.385 1.00 90.44 201 ASN A CA 1
ATOM 1521 C C . ASN A 1 201 ? -15.512 -0.991 -3.875 1.00 90.44 201 ASN A C 1
ATOM 1523 O O . ASN A 1 201 ? -15.207 -2.057 -4.403 1.00 90.44 201 ASN A O 1
ATOM 1527 N N . ALA A 1 202 ? -15.479 0.165 -4.546 1.00 92.44 202 ALA A N 1
ATOM 1528 C CA . ALA A 1 202 ? -15.008 0.286 -5.927 1.00 92.44 202 ALA A CA 1
ATOM 1529 C C . ALA A 1 202 ? -13.472 0.329 -6.048 1.00 92.44 202 ALA A C 1
ATOM 1531 O O . ALA A 1 202 ? -12.927 -0.083 -7.073 1.00 92.44 202 ALA A O 1
ATOM 1532 N N . ALA A 1 203 ? -12.761 0.796 -5.015 1.00 89.88 203 ALA A N 1
ATOM 1533 C CA . ALA A 1 203 ? -11.326 1.073 -5.078 1.00 89.88 203 ALA A CA 1
ATOM 1534 C C . ALA A 1 203 ? -10.478 -0.148 -5.482 1.00 89.88 203 ALA A C 1
ATOM 1536 O O . ALA A 1 203 ? -9.726 -0.079 -6.456 1.00 89.88 203 ALA A O 1
ATOM 1537 N N . ALA A 1 204 ? -10.609 -1.271 -4.766 1.00 88.62 204 ALA A N 1
ATOM 1538 C CA . ALA A 1 204 ? -9.820 -2.471 -5.046 1.00 88.62 204 ALA A CA 1
ATOM 1539 C C . ALA A 1 204 ? -10.166 -3.106 -6.409 1.00 88.62 204 ALA A C 1
ATOM 1541 O O . ALA A 1 204 ? -9.236 -3.350 -7.184 1.00 88.62 204 ALA A O 1
ATOM 1542 N N . PRO A 1 205 ? -11.449 -3.311 -6.780 1.00 91.50 205 PRO A N 1
ATOM 1543 C CA . PRO A 1 205 ? -11.778 -3.873 -8.085 1.00 91.50 205 PRO A CA 1
ATOM 1544 C C . PRO A 1 205 ? -11.307 -3.031 -9.268 1.00 91.50 205 PRO A C 1
ATOM 1546 O O . PRO A 1 205 ? -10.703 -3.571 -10.196 1.00 91.50 205 PRO A O 1
ATOM 1549 N N . CYS A 1 206 ? -11.518 -1.712 -9.223 1.00 92.38 206 CYS A N 1
ATOM 1550 C CA . CYS A 1 206 ? -11.066 -0.817 -10.284 1.00 92.38 206 CYS A CA 1
ATOM 1551 C C . CYS A 1 206 ? -9.537 -0.816 -10.401 1.00 92.38 206 CYS A C 1
ATOM 1553 O O . CYS A 1 206 ? -9.015 -0.883 -11.514 1.00 92.38 206 CYS A O 1
ATOM 1555 N N . ALA A 1 207 ? -8.808 -0.789 -9.282 1.00 90.38 207 ALA A N 1
ATOM 1556 C CA . ALA A 1 207 ? -7.348 -0.806 -9.292 1.00 90.38 207 ALA A CA 1
ATOM 1557 C C . ALA A 1 207 ? -6.766 -2.109 -9.851 1.00 90.38 207 ALA A C 1
ATOM 1559 O O . ALA A 1 207 ? -5.874 -2.067 -10.697 1.00 90.38 207 ALA A O 1
ATOM 1560 N N . LEU A 1 208 ? -7.290 -3.263 -9.429 1.00 91.56 208 LEU A N 1
ATOM 1561 C CA . LEU A 1 208 ? -6.820 -4.575 -9.887 1.00 91.56 208 LEU A CA 1
ATOM 1562 C C . LEU A 1 208 ? -7.137 -4.810 -11.367 1.00 91.56 208 LEU A C 1
ATOM 1564 O O . LEU A 1 208 ? -6.286 -5.297 -12.110 1.00 91.56 208 LEU A O 1
ATOM 1568 N N . PHE A 1 209 ? -8.321 -4.395 -11.818 1.00 93.56 209 PHE A N 1
ATOM 1569 C CA . PHE A 1 209 ? -8.672 -4.414 -13.235 1.00 93.56 209 PHE A CA 1
ATOM 1570 C C . PHE A 1 209 ? -7.729 -3.521 -14.058 1.00 93.56 209 PHE A C 1
ATOM 1572 O O . PHE A 1 209 ? -7.157 -3.966 -15.053 1.00 93.56 209 PHE A O 1
ATOM 1579 N N . THR A 1 210 ? -7.504 -2.279 -13.614 1.00 91.44 210 THR A N 1
ATOM 1580 C CA . THR A 1 210 ? -6.607 -1.317 -14.285 1.00 91.44 210 THR A CA 1
ATOM 1581 C C . THR A 1 210 ? -5.170 -1.827 -14.344 1.00 91.44 210 THR A C 1
ATOM 1583 O O . THR A 1 210 ? -4.498 -1.678 -15.367 1.00 91.44 210 THR A O 1
ATOM 1586 N N . LEU A 1 211 ? -4.699 -2.476 -13.275 1.00 90.50 211 LEU A N 1
ATOM 1587 C CA . LEU A 1 211 ? -3.403 -3.146 -13.239 1.00 90.50 211 LEU A CA 1
ATOM 1588 C C . LEU A 1 211 ? -3.311 -4.216 -14.336 1.00 90.50 211 LEU A C 1
ATOM 1590 O O . LEU A 1 211 ? -2.342 -4.228 -15.092 1.00 90.50 211 LEU A O 1
ATOM 1594 N N . GLY A 1 212 ? -4.338 -5.059 -14.472 1.00 91.56 212 GLY A N 1
ATOM 1595 C CA . GLY A 1 212 ? -4.435 -6.058 -15.537 1.00 91.56 212 GLY A CA 1
ATOM 1596 C C . GLY A 1 212 ? -4.353 -5.458 -16.941 1.00 91.56 212 GLY A C 1
ATOM 1597 O O . GLY A 1 212 ? -3.545 -5.905 -17.758 1.00 91.56 212 GLY A O 1
ATOM 1598 N N . VAL A 1 213 ? -5.131 -4.401 -17.206 1.00 92.12 213 VAL A N 1
ATOM 1599 C CA . VAL A 1 213 ? -5.097 -3.684 -18.494 1.00 92.12 213 VAL A CA 1
ATOM 1600 C C . VAL A 1 213 ? -3.701 -3.115 -18.761 1.00 92.12 213 VAL A C 1
ATOM 1602 O O . VAL A 1 213 ? -3.166 -3.266 -19.857 1.00 92.12 213 VAL A O 1
ATOM 1605 N N . THR A 1 214 ? -3.071 -2.514 -17.749 1.00 89.81 214 THR A N 1
ATOM 1606 C CA . THR A 1 214 ? -1.733 -1.914 -17.873 1.00 89.81 214 THR A CA 1
ATOM 1607 C C . THR A 1 214 ? -0.682 -2.962 -18.236 1.00 89.81 214 THR A C 1
ATOM 1609 O O . THR A 1 214 ? 0.144 -2.720 -19.113 1.00 89.81 214 THR A O 1
ATOM 1612 N N . VAL A 1 215 ? -0.739 -4.148 -17.622 1.00 89.62 215 VAL A N 1
ATOM 1613 C CA . VAL A 1 215 ? 0.154 -5.275 -17.943 1.00 89.62 215 VAL A CA 1
ATOM 1614 C C . VAL A 1 215 ? -0.049 -5.764 -19.381 1.00 89.62 215 VAL A C 1
ATOM 1616 O O . VAL A 1 215 ? 0.927 -6.094 -20.054 1.00 89.62 215 VAL A O 1
ATOM 1619 N N . ALA A 1 216 ? -1.290 -5.791 -19.878 1.00 89.62 216 ALA A N 1
ATOM 1620 C CA . ALA A 1 216 ? -1.581 -6.189 -21.257 1.00 89.62 216 ALA A CA 1
ATOM 1621 C C . ALA A 1 216 ? -1.028 -5.201 -2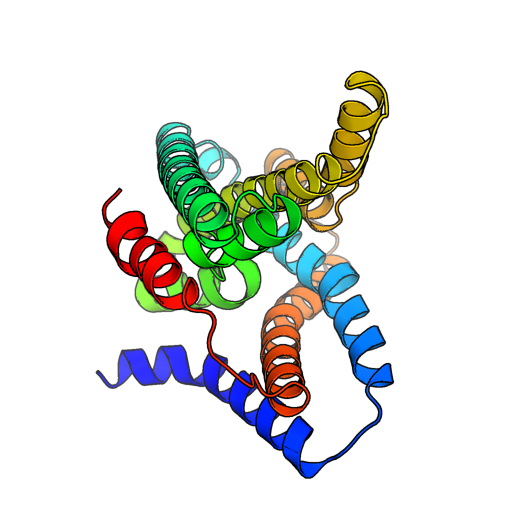2.293 1.00 89.62 216 ALA A C 1
ATOM 1623 O O . ALA A 1 216 ? -0.544 -5.623 -23.344 1.00 89.62 216 ALA A O 1
ATOM 1624 N N . LEU A 1 217 ? -1.098 -3.901 -21.998 1.00 87.31 217 LEU A N 1
ATOM 1625 C CA . LEU A 1 217 ? -0.655 -2.837 -22.903 1.00 87.31 217 LEU A CA 1
ATOM 1626 C C . LEU A 1 217 ? 0.852 -2.571 -22.824 1.00 87.31 217 LEU A C 1
ATOM 1628 O O . LEU A 1 217 ? 1.451 -2.128 -23.800 1.00 87.31 217 LEU A O 1
ATOM 1632 N N . ARG A 1 218 ? 1.478 -2.855 -21.677 1.00 85.50 218 ARG A N 1
ATOM 1633 C CA . ARG A 1 218 ? 2.906 -2.612 -21.426 1.00 85.50 218 ARG A CA 1
ATOM 1634 C C . ARG A 1 218 ? 3.630 -3.920 -21.098 1.00 85.50 218 ARG A C 1
ATOM 1636 O O . ARG A 1 218 ? 4.065 -4.107 -19.959 1.00 85.50 218 ARG A O 1
ATOM 1643 N N . PRO A 1 219 ? 3.768 -4.838 -22.073 1.00 75.94 219 PRO A N 1
ATOM 1644 C CA . PRO A 1 219 ? 4.461 -6.095 -21.846 1.00 75.94 219 PRO A CA 1
ATOM 1645 C C . PRO A 1 219 ? 5.919 -5.832 -21.456 1.00 75.94 219 PRO A C 1
ATOM 1647 O O . PRO A 1 219 ? 6.648 -5.094 -22.122 1.00 75.94 219 PRO A O 1
ATOM 1650 N N . LEU A 1 220 ? 6.352 -6.450 -20.359 1.00 73.94 220 LEU A N 1
ATOM 1651 C CA . LEU A 1 220 ? 7.740 -6.387 -19.912 1.00 73.94 220 LEU A CA 1
ATOM 1652 C C . LEU A 1 220 ? 8.634 -7.118 -20.920 1.00 73.94 220 LEU A C 1
ATOM 1654 O O . LEU A 1 220 ? 8.457 -8.310 -21.157 1.00 73.94 220 LEU A O 1
ATOM 1658 N N . GLY A 1 221 ? 9.620 -6.418 -21.486 1.00 74.06 221 GLY A N 1
ATOM 1659 C CA . GLY A 1 221 ? 10.591 -7.031 -22.397 1.00 74.06 221 GLY A CA 1
ATOM 1660 C C . GLY A 1 221 ? 11.580 -7.954 -21.674 1.00 74.06 221 GLY A C 1
ATOM 1661 O O . GLY A 1 221 ? 11.745 -9.114 -22.041 1.00 74.06 221 GLY A O 1
ATOM 1662 N N . ARG A 1 222 ? 12.246 -7.454 -20.626 1.00 76.94 222 ARG A N 1
ATOM 1663 C CA . ARG A 1 222 ? 13.150 -8.240 -19.769 1.00 76.94 222 ARG A CA 1
ATOM 1664 C C . ARG A 1 222 ? 12.828 -7.979 -18.308 1.00 76.94 222 ARG A C 1
ATOM 1666 O O . ARG A 1 222 ? 12.698 -6.825 -17.907 1.00 76.94 222 ARG A O 1
ATOM 1673 N N . VAL A 1 223 ? 12.745 -9.047 -17.517 1.00 80.62 223 VAL A N 1
ATOM 1674 C CA . VAL A 1 223 ? 12.585 -8.941 -16.063 1.00 80.62 223 VAL A CA 1
ATOM 1675 C C . VAL A 1 223 ? 13.858 -8.315 -15.475 1.00 80.62 223 VAL A C 1
ATOM 1677 O O . VAL A 1 223 ? 14.952 -8.841 -15.712 1.00 80.62 223 VAL A O 1
ATOM 1680 N N . PRO A 1 224 ? 13.758 -7.198 -14.733 1.00 82.06 224 PRO A N 1
ATOM 1681 C CA . PRO A 1 224 ? 14.910 -6.595 -14.074 1.00 82.06 224 PRO A CA 1
ATOM 1682 C C . PRO A 1 224 ? 15.565 -7.578 -13.098 1.00 82.06 224 PRO A C 1
ATOM 1684 O O . PRO A 1 224 ? 14.880 -8.230 -12.312 1.00 82.06 224 PRO A O 1
ATOM 1687 N N . ARG A 1 225 ? 16.902 -7.666 -13.109 1.00 82.25 225 ARG A N 1
ATOM 1688 C CA . ARG A 1 225 ? 17.663 -8.594 -12.242 1.00 82.25 225 ARG A CA 1
ATOM 1689 C C . ARG A 1 225 ? 17.456 -8.339 -10.746 1.00 82.25 225 ARG A C 1
ATOM 1691 O O . ARG A 1 225 ? 17.616 -9.249 -9.945 1.00 82.25 225 ARG A O 1
ATOM 1698 N N . GLU A 1 226 ? 17.086 -7.118 -10.385 1.00 82.38 226 GLU A N 1
ATOM 1699 C CA . GLU A 1 226 ? 16.786 -6.709 -9.011 1.00 82.38 226 GLU A CA 1
ATOM 1700 C C . GLU A 1 226 ? 15.450 -7.216 -8.477 1.00 82.38 226 GLU A C 1
ATOM 1702 O O . GLU A 1 226 ? 15.260 -7.264 -7.266 1.00 82.38 226 GLU A O 1
ATOM 1707 N N . LEU A 1 227 ? 14.531 -7.625 -9.356 1.00 87.19 227 LEU A N 1
ATOM 1708 C CA . LEU A 1 227 ? 13.183 -7.995 -8.944 1.00 87.19 227 LEU A CA 1
ATOM 1709 C C . LEU A 1 227 ? 13.205 -9.228 -8.032 1.00 87.19 227 LEU A C 1
ATOM 1711 O O . LEU A 1 227 ? 12.547 -9.243 -6.999 1.00 87.19 227 LEU A O 1
ATOM 1715 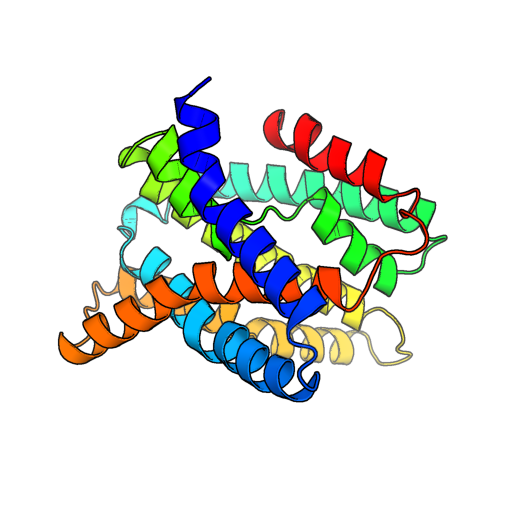N N . ALA A 1 228 ? 14.004 -10.239 -8.382 1.00 90.50 228 ALA A N 1
ATOM 1716 C CA . ALA A 1 228 ? 14.126 -11.471 -7.607 1.00 90.50 228 ALA A CA 1
ATOM 1717 C C . ALA A 1 228 ? 14.639 -11.243 -6.169 1.00 90.50 228 ALA A C 1
ATOM 1719 O O . ALA A 1 228 ? 13.950 -11.664 -5.238 1.00 90.50 228 ALA A O 1
ATOM 1720 N N . PRO A 1 229 ? 15.785 -10.572 -5.933 1.00 91.25 229 PRO A N 1
ATOM 1721 C CA . PRO A 1 229 ? 16.270 -10.359 -4.572 1.00 91.25 229 PRO A CA 1
ATOM 1722 C C . PRO A 1 229 ? 15.389 -9.386 -3.768 1.00 91.25 229 PRO A C 1
ATOM 1724 O O . PRO A 1 229 ? 15.223 -9.591 -2.568 1.00 91.25 229 PRO A O 1
ATOM 1727 N N . LEU A 1 230 ? 14.753 -8.390 -4.402 1.00 91.56 230 LEU A N 1
ATOM 1728 C CA . LEU A 1 230 ? 13.784 -7.516 -3.722 1.00 91.56 230 LEU A CA 1
ATOM 1729 C C . LEU A 1 230 ? 12.530 -8.288 -3.288 1.00 91.56 230 LEU A C 1
ATOM 1731 O O . LEU A 1 230 ? 12.071 -8.139 -2.159 1.00 91.56 230 LEU A O 1
ATOM 1735 N N . LEU A 1 231 ? 11.997 -9.162 -4.145 1.00 91.88 231 LEU A N 1
ATOM 1736 C CA . LEU A 1 231 ? 10.874 -10.025 -3.777 1.00 91.88 231 LEU A CA 1
ATOM 1737 C C . LEU A 1 231 ? 11.254 -11.022 -2.679 1.00 91.88 231 LEU A C 1
ATOM 1739 O O . LEU A 1 231 ? 10.447 -11.259 -1.787 1.00 91.88 231 LEU A O 1
ATOM 1743 N N . ALA A 1 232 ? 12.468 -11.577 -2.703 1.00 91.19 232 ALA A N 1
ATOM 1744 C CA . ALA A 1 232 ? 12.949 -12.457 -1.639 1.00 91.19 232 ALA A CA 1
ATOM 1745 C C . ALA A 1 232 ? 13.010 -11.727 -0.289 1.00 91.19 232 ALA A C 1
ATOM 1747 O O . ALA A 1 232 ? 12.566 -12.268 0.720 1.00 91.19 232 ALA A O 1
ATOM 1748 N N . LEU A 1 233 ? 13.481 -10.477 -0.274 1.00 91.38 233 LEU A N 1
ATOM 1749 C CA . LEU A 1 233 ? 13.460 -9.641 0.924 1.00 91.38 233 LEU A CA 1
ATOM 1750 C C . LEU A 1 233 ? 12.026 -9.460 1.448 1.00 91.38 233 LEU A C 1
ATOM 1752 O O . LEU A 1 233 ? 11.753 -9.716 2.617 1.00 91.38 233 LEU A O 1
ATOM 1756 N N . LYS A 1 234 ? 11.088 -9.107 0.567 1.00 90.00 234 LYS A N 1
ATOM 1757 C CA . LYS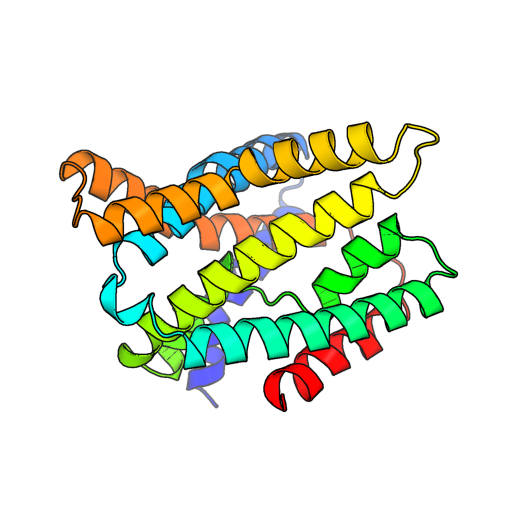 A 1 234 ? 9.683 -8.897 0.929 1.00 90.00 234 LYS A CA 1
ATOM 1758 C C . LYS A 1 234 ? 8.972 -10.157 1.420 1.00 90.00 234 LYS A C 1
ATOM 1760 O O . LYS A 1 234 ? 8.124 -10.076 2.298 1.00 90.00 234 LYS A O 1
ATOM 1765 N N . LEU A 1 235 ? 9.247 -11.304 0.805 1.00 90.56 235 LEU A N 1
ATOM 1766 C CA . LEU A 1 235 ? 8.503 -12.544 1.046 1.00 90.56 235 LEU A CA 1
ATOM 1767 C C . LEU A 1 235 ? 9.133 -13.431 2.120 1.00 90.56 235 LEU A C 1
ATOM 1769 O O . LEU A 1 235 ? 8.433 -14.266 2.681 1.00 90.56 235 LEU A O 1
ATOM 1773 N N . LEU A 1 236 ? 10.432 -13.277 2.385 1.00 91.50 236 LEU A N 1
ATOM 1774 C CA . LEU A 1 236 ? 11.158 -14.092 3.359 1.00 91.50 236 LEU A CA 1
ATOM 1775 C C . LEU A 1 236 ? 11.622 -13.263 4.550 1.00 91.50 236 LEU A C 1
ATOM 1777 O O . LEU A 1 236 ? 11.372 -13.651 5.680 1.00 91.50 236 LEU A O 1
ATOM 1781 N N . VAL A 1 237 ? 12.271 -12.120 4.318 1.00 89.94 237 VAL A N 1
ATOM 1782 C CA . VAL A 1 237 ? 12.867 -11.329 5.407 1.00 89.94 237 VAL A CA 1
ATOM 1783 C C . VAL A 1 237 ? 11.807 -10.521 6.146 1.00 89.94 237 VAL A C 1
ATOM 1785 O O . VAL A 1 237 ? 11.779 -10.556 7.368 1.00 89.94 237 VAL A O 1
ATOM 1788 N N . HIS A 1 238 ? 10.898 -9.854 5.433 1.00 87.31 238 HIS A N 1
ATOM 1789 C CA . HIS A 1 238 ? 9.864 -9.033 6.070 1.00 87.31 238 HIS A CA 1
ATOM 1790 C C . HIS A 1 238 ? 8.914 -9.815 6.996 1.00 87.31 238 HIS A C 1
ATOM 1792 O O . HIS A 1 238 ? 8.532 -9.264 8.018 1.00 87.31 238 HIS A O 1
ATOM 1798 N N . PRO A 1 239 ? 8.518 -11.070 6.705 1.00 86.50 239 PRO A N 1
ATOM 1799 C CA . PRO A 1 239 ? 7.729 -11.864 7.651 1.00 86.50 239 PRO A CA 1
ATOM 1800 C C . PRO A 1 239 ? 8.531 -12.444 8.826 1.00 86.50 239 PRO A C 1
ATOM 1802 O O . PRO A 1 239 ? 7.924 -12.915 9.783 1.00 86.50 239 PRO A O 1
ATOM 1805 N N . LEU A 1 240 ? 9.867 -12.485 8.735 1.00 88.75 240 LEU A N 1
ATOM 1806 C CA . LEU A 1 240 ? 10.744 -13.011 9.792 1.00 88.75 240 LEU A CA 1
ATOM 1807 C C . LEU A 1 240 ? 11.101 -11.965 10.858 1.00 88.75 240 LEU A C 1
ATOM 1809 O O . LEU A 1 240 ? 11.507 -12.353 11.954 1.00 88.75 240 LEU A O 1
ATOM 1813 N N . VAL A 1 241 ? 11.010 -10.676 10.518 1.00 84.62 241 VAL A N 1
ATOM 1814 C CA . VAL A 1 241 ? 11.344 -9.522 11.372 1.00 84.62 241 VAL A CA 1
ATOM 1815 C C . VAL A 1 241 ? 10.075 -8.940 11.974 1.00 84.62 241 VAL A C 1
ATOM 1817 O O . VAL A 1 241 ? 10.091 -8.672 13.194 1.00 84.62 241 VAL A O 1
#

Secondary structure (DSSP, 8-state):
-HHHHHHHHHHHHHHHHHHHHHHHT---THHHHHHHHHIIIIIHHHHHHHHHHTS-HHHH--HHHHHHHHHHHHHHHHHHHHHHHHHTTT-HHHHHHHHHHHH--STTTTHHHHHHHHH-GGGHHHHHHHHHHHHHHHHHHHHHHHHHTT--S-HHHHHHHHHHHHHT-HHHHHHHHHHHHHHTTPPPPHHHHHHHHHHHHHHHHHHHHHHHHHHHHS--SS--TTHHHHHHIIIIIHHH-